Protein AF-A0A7J6S6G3-F1 (afdb_monomer_lite)

Structure (mmCIF, N/CA/C/O backbone):
data_AF-A0A7J6S6G3-F1
#
_entry.id   AF-A0A7J6S6G3-F1
#
loop_
_atom_site.group_PDB
_atom_site.id
_atom_site.type_symbol
_atom_site.label_atom_id
_atom_site.label_alt_id
_atom_site.label_comp_id
_atom_site.label_asym_id
_atom_site.label_entity_id
_atom_site.label_seq_id
_atom_site.pdbx_PDB_ins_code
_atom_site.Cartn_x
_atom_site.Cartn_y
_atom_site.Cartn_z
_atom_site.occupancy
_atom_site.B_iso_or_equiv
_atom_site.auth_seq_id
_atom_site.auth_comp_id
_atom_site.auth_asym_id
_atom_site.auth_atom_id
_atom_site.pdbx_PDB_model_num
ATOM 1 N N . MET A 1 1 ? -11.544 34.525 48.830 1.00 63.06 1 MET A N 1
ATOM 2 C CA . MET A 1 1 ? -10.985 34.202 47.492 1.00 63.06 1 MET A CA 1
ATOM 3 C C . MET A 1 1 ? -10.327 32.823 47.373 1.00 63.06 1 MET A C 1
ATOM 5 O O . MET A 1 1 ? -10.468 32.229 46.317 1.00 63.06 1 MET A O 1
ATOM 9 N N . ARG A 1 2 ? -9.645 32.262 48.388 1.00 69.81 2 ARG A N 1
ATOM 10 C CA . ARG A 1 2 ? -8.962 30.952 48.241 1.00 69.81 2 ARG A CA 1
ATOM 11 C C . ARG A 1 2 ? -9.901 29.739 48.129 1.00 69.81 2 ARG A C 1
ATOM 13 O O . ARG A 1 2 ? -9.592 28.813 47.392 1.00 69.81 2 ARG A O 1
ATOM 20 N N . LEU A 1 3 ? -11.057 29.767 48.797 1.00 72.56 3 LEU A N 1
ATOM 21 C CA . LEU A 1 3 ? -12.011 28.650 48.783 1.00 72.56 3 LEU A CA 1
ATOM 22 C C . LEU A 1 3 ? -12.670 28.450 47.404 1.00 72.56 3 LEU A C 1
ATOM 24 O O . LEU A 1 3 ? -12.815 27.323 46.944 1.00 72.56 3 LEU A O 1
ATOM 28 N N . SER A 1 4 ? -12.992 29.541 46.704 1.00 74.50 4 SER A N 1
ATOM 29 C CA . SER A 1 4 ? -13.624 29.493 45.379 1.00 74.50 4 SER A CA 1
ATOM 30 C C . SER A 1 4 ? -12.710 28.883 44.309 1.00 74.50 4 SER A C 1
ATOM 32 O O . SER A 1 4 ? -13.190 28.153 43.451 1.00 74.50 4 SER A O 1
ATOM 34 N N . LEU A 1 5 ? -11.393 29.115 44.379 1.00 80.69 5 LEU A N 1
ATOM 35 C CA . LEU A 1 5 ? -10.435 28.555 43.419 1.00 80.69 5 LEU A CA 1
ATOM 36 C C . LEU A 1 5 ? -10.279 27.032 43.577 1.00 80.69 5 LEU A C 1
ATOM 38 O O . LEU A 1 5 ? -10.217 26.314 42.583 1.00 80.69 5 LEU A O 1
ATOM 42 N N . VAL A 1 6 ? -10.266 26.532 44.817 1.00 78.75 6 VAL A N 1
ATOM 43 C CA . VAL A 1 6 ? -10.155 25.090 45.101 1.00 78.75 6 VAL A CA 1
ATOM 44 C C . VAL A 1 6 ? -11.389 24.334 44.603 1.00 78.75 6 VAL A C 1
ATOM 46 O O . VAL A 1 6 ? -11.248 23.265 44.015 1.00 78.75 6 VAL A O 1
ATOM 49 N N . ILE A 1 7 ? -12.585 24.912 44.762 1.00 81.12 7 ILE A N 1
ATOM 50 C CA . ILE A 1 7 ? -13.836 24.312 44.273 1.00 81.12 7 ILE A CA 1
ATOM 51 C C . ILE A 1 7 ? -13.848 24.240 42.739 1.00 81.12 7 ILE A C 1
ATOM 53 O O . ILE A 1 7 ? -14.220 23.211 42.182 1.00 81.12 7 ILE A O 1
ATOM 57 N N . VAL A 1 8 ? -13.386 25.289 42.050 1.00 80.44 8 VAL A N 1
ATOM 58 C CA . VAL A 1 8 ? -13.312 25.305 40.579 1.00 80.44 8 VAL A CA 1
ATOM 59 C C . VAL A 1 8 ? -12.307 24.273 40.057 1.00 80.44 8 VAL A C 1
ATOM 61 O O . VAL A 1 8 ? -12.631 23.526 39.138 1.00 80.44 8 VAL A O 1
ATOM 64 N N . ILE A 1 9 ? -11.120 24.162 40.664 1.00 79.62 9 ILE A N 1
ATOM 65 C CA . ILE A 1 9 ? -10.119 23.157 40.265 1.00 79.62 9 ILE A CA 1
ATOM 66 C C . ILE A 1 9 ? -10.638 21.735 40.519 1.00 79.62 9 ILE A C 1
ATOM 68 O O . ILE A 1 9 ? -10.502 20.874 39.652 1.00 79.62 9 ILE A O 1
ATOM 72 N N . ALA A 1 10 ? -11.278 21.486 41.666 1.00 76.50 10 ALA A N 1
ATOM 73 C CA . ALA A 1 10 ? -11.862 20.183 41.976 1.00 76.50 10 ALA A CA 1
ATOM 74 C C . ALA A 1 10 ? -12.994 19.809 41.003 1.00 76.50 10 ALA A C 1
ATOM 76 O O . ALA A 1 10 ? -13.060 18.661 40.564 1.00 76.50 10 ALA A O 1
ATOM 77 N N . ALA A 1 11 ? -13.841 20.769 40.613 1.00 76.56 11 ALA A N 1
ATOM 78 C CA . ALA A 1 11 ? -14.888 20.570 39.610 1.00 76.56 11 ALA A CA 1
ATOM 79 C C . ALA A 1 11 ? -14.306 20.267 38.217 1.00 76.56 11 ALA A C 1
ATOM 81 O O . ALA A 1 11 ? -14.768 19.352 37.542 1.00 76.56 11 ALA A O 1
ATOM 82 N N . ILE A 1 12 ? -13.245 20.969 37.803 1.00 75.12 12 ILE A N 1
ATOM 83 C CA . ILE A 1 12 ? -12.559 20.698 36.530 1.00 75.12 12 ILE A CA 1
ATOM 84 C C . ILE A 1 12 ? -11.910 19.306 36.550 1.00 75.12 12 ILE A C 1
ATOM 86 O O . ILE A 1 12 ? -12.084 18.541 35.607 1.00 75.12 12 ILE A O 1
ATOM 90 N N . LEU A 1 13 ? -11.213 18.931 37.628 1.00 71.94 13 LEU A N 1
ATOM 91 C CA . LEU A 1 13 ? -10.566 17.617 37.740 1.00 71.94 13 LEU A CA 1
ATOM 92 C C . LEU A 1 13 ? -11.575 16.460 37.778 1.00 71.94 13 LEU A C 1
ATOM 94 O O . LEU A 1 13 ? -11.344 15.426 37.155 1.00 71.94 13 LEU A O 1
ATOM 98 N N . SER A 1 14 ? -12.709 16.632 38.460 1.00 69.56 14 SER A N 1
ATOM 99 C CA . SER A 1 14 ? -13.779 15.623 38.481 1.00 69.56 14 SER A CA 1
ATOM 100 C C . SER A 1 14 ? -14.491 15.504 37.130 1.00 69.56 14 SER A C 1
ATOM 102 O O . SER A 1 14 ? -14.800 14.387 36.706 1.00 69.56 14 SER A O 1
ATOM 104 N N . LEU A 1 15 ? -14.649 16.608 36.392 1.00 69.69 15 LEU A N 1
ATOM 105 C CA . LEU A 1 15 ? -15.121 16.577 35.005 1.00 69.69 15 LEU A CA 1
ATOM 106 C C . LEU A 1 15 ? -14.134 15.852 34.081 1.00 69.69 15 LEU A C 1
ATOM 108 O O . LEU A 1 15 ? -14.569 15.050 33.263 1.00 69.69 15 LEU A O 1
ATOM 112 N N . VAL A 1 16 ? -12.822 16.058 34.238 1.00 69.56 16 VAL A N 1
ATOM 113 C CA . VAL A 1 16 ? -11.794 15.361 33.437 1.00 69.56 16 VAL A CA 1
ATOM 114 C C . VAL A 1 16 ? -11.722 13.863 33.775 1.00 69.56 16 VAL A C 1
ATOM 116 O O . VAL A 1 16 ? -11.540 13.050 32.874 1.00 69.56 16 VAL A O 1
ATOM 119 N N . SER A 1 17 ? -11.929 13.483 35.040 1.00 65.38 17 SER A N 1
ATOM 120 C CA . SER A 1 17 ? -11.922 12.081 35.503 1.00 65.38 17 SER A CA 1
ATOM 121 C C . SER A 1 17 ? -13.134 11.264 35.022 1.00 65.38 17 SER A C 1
ATOM 123 O O . SER A 1 17 ? -13.066 10.042 34.921 1.00 65.38 17 SER A O 1
ATOM 125 N N . SER A 1 18 ? -14.251 11.930 34.712 1.00 63.22 18 SER A N 1
ATOM 126 C CA . SER A 1 18 ? -15.516 11.267 34.353 1.00 63.22 18 SER A CA 1
ATOM 127 C C . SER A 1 18 ? -15.600 10.842 32.885 1.00 63.22 18 SER A C 1
ATOM 129 O O . SER A 1 18 ? -16.518 10.114 32.506 1.00 63.22 18 SER A O 1
ATOM 131 N N . TYR A 1 19 ? -14.663 11.279 32.041 1.00 61.84 19 TYR A N 1
ATOM 132 C CA . TYR A 1 19 ? -14.589 10.786 30.674 1.00 61.84 19 TYR A CA 1
ATOM 133 C C . TYR A 1 19 ? -13.863 9.441 30.684 1.00 61.84 19 TYR A C 1
ATOM 135 O O . TYR A 1 19 ? -12.691 9.409 31.071 1.00 61.84 19 TYR A O 1
ATOM 143 N N . PRO A 1 20 ? -14.499 8.333 30.246 1.00 62.31 20 PRO A N 1
ATOM 144 C CA . PRO A 1 20 ? -13.759 7.103 30.014 1.00 62.31 20 PRO A CA 1
ATOM 145 C C . PRO A 1 20 ? -12.593 7.460 29.103 1.00 62.31 20 PRO A C 1
ATOM 147 O O . PRO A 1 20 ? -12.794 8.066 28.044 1.00 62.31 20 PRO A O 1
ATOM 150 N N . SER A 1 21 ? -11.376 7.168 29.567 1.00 67.44 21 SER A N 1
ATOM 151 C CA . SER A 1 21 ? -10.178 7.551 28.831 1.00 67.44 21 SER A CA 1
ATOM 152 C C . SER A 1 21 ? -10.320 7.068 27.388 1.00 67.44 21 SER A C 1
ATOM 154 O O . SER A 1 21 ? -10.785 5.950 27.149 1.00 67.44 21 SER A O 1
ATOM 156 N N . LEU A 1 22 ? -9.934 7.897 26.415 1.00 66.94 22 LEU A N 1
ATOM 157 C CA . LEU A 1 22 ? -9.891 7.499 25.003 1.00 66.94 22 LEU A CA 1
ATOM 158 C C . LEU A 1 22 ? -9.190 6.133 24.842 1.00 66.94 22 LEU A C 1
ATOM 160 O O . LEU A 1 22 ? -9.595 5.303 24.034 1.00 66.94 22 LEU A O 1
ATOM 164 N N . THR A 1 23 ? -8.207 5.870 25.705 1.00 66.44 23 THR A N 1
ATOM 165 C CA . THR A 1 23 ? -7.484 4.608 25.859 1.00 66.44 23 THR A CA 1
ATOM 166 C C . THR A 1 23 ? -8.378 3.403 26.166 1.00 66.44 23 THR A C 1
ATOM 168 O O . THR A 1 23 ? -8.132 2.332 25.620 1.00 66.44 23 THR A O 1
ATOM 171 N N . GLN A 1 24 ? -9.400 3.538 27.016 1.00 70.38 24 GLN A N 1
ATOM 172 C CA . GLN A 1 24 ? -10.311 2.433 27.333 1.00 70.38 24 GLN A CA 1
ATOM 173 C C . GLN A 1 24 ? -11.180 2.075 26.126 1.00 70.38 24 GLN A C 1
ATOM 175 O O . GLN A 1 24 ? -11.246 0.905 25.765 1.00 70.38 24 GLN A O 1
ATOM 180 N N . LYS A 1 25 ? -11.751 3.075 25.439 1.00 75.25 25 LYS A N 1
ATOM 181 C CA . LYS A 1 25 ? -12.557 2.833 24.230 1.00 75.25 25 LYS A CA 1
ATOM 182 C C . LYS A 1 25 ? -11.759 2.134 23.131 1.00 75.25 25 LYS A C 1
ATOM 184 O O . LYS A 1 25 ? -12.287 1.251 22.476 1.00 75.25 25 LYS A O 1
ATOM 189 N N . VAL A 1 26 ? -10.483 2.486 22.954 1.00 79.56 26 VAL A N 1
ATOM 190 C CA . VAL A 1 26 ? -9.619 1.837 21.953 1.00 79.56 26 VAL A CA 1
ATOM 191 C C . VAL A 1 26 ? -9.335 0.368 22.291 1.00 79.56 26 VAL A C 1
ATOM 193 O O . VAL A 1 26 ? -9.215 -0.442 21.379 1.00 79.56 26 VAL A O 1
ATOM 196 N N . ARG A 1 27 ? -9.253 -0.004 23.577 1.00 80.88 27 ARG A N 1
ATOM 197 C CA . ARG A 1 27 ? -8.998 -1.396 24.002 1.00 80.88 27 ARG A CA 1
ATOM 198 C C . ARG A 1 27 ? -10.166 -2.341 23.737 1.00 80.88 27 ARG A C 1
ATOM 200 O O . ARG A 1 27 ? -9.951 -3.546 23.670 1.00 80.88 27 ARG A O 1
ATOM 207 N N . GLU A 1 28 ? -11.374 -1.802 23.629 1.00 87.75 28 GLU A N 1
ATOM 208 C CA . GLU A 1 28 ? -12.596 -2.581 23.423 1.00 87.75 28 GLU A CA 1
ATOM 209 C C . GLU A 1 28 ? -12.917 -2.790 21.936 1.00 87.75 28 GLU A C 1
ATOM 211 O O . GLU A 1 28 ? -13.765 -3.621 21.622 1.00 87.75 28 GLU A O 1
ATOM 216 N N . ILE A 1 29 ? -12.238 -2.084 21.019 1.00 86.38 29 ILE A N 1
ATOM 217 C CA . ILE A 1 29 ? -12.445 -2.256 19.577 1.00 86.38 29 ILE A CA 1
ATOM 218 C C . ILE A 1 29 ? -11.820 -3.590 19.144 1.00 86.38 29 ILE A C 1
ATOM 220 O O . ILE A 1 29 ? -10.605 -3.768 19.295 1.00 86.38 29 ILE A O 1
ATOM 224 N N . PRO A 1 30 ? -12.608 -4.524 18.584 1.00 89.94 30 PRO A N 1
ATOM 225 C CA . PRO A 1 30 ? -12.079 -5.763 18.036 1.00 89.94 30 PRO A CA 1
ATOM 226 C C . PRO A 1 30 ? -10.998 -5.499 16.984 1.00 89.94 30 PRO A C 1
ATOM 228 O O . PRO A 1 30 ? -11.093 -4.561 16.191 1.00 89.94 30 PRO A O 1
ATOM 231 N N . LEU A 1 31 ? -9.973 -6.354 16.928 1.00 88.50 31 LEU A N 1
ATOM 232 C CA . LEU A 1 31 ? -8.859 -6.163 15.994 1.00 88.50 31 LEU A CA 1
ATOM 233 C C . LEU A 1 31 ? -9.322 -6.101 14.531 1.00 88.50 31 LEU A C 1
ATOM 235 O O . LEU A 1 31 ? -8.708 -5.382 13.752 1.00 88.50 31 LEU A O 1
ATOM 239 N N . ASN A 1 32 ? -10.398 -6.810 14.171 1.00 88.88 32 ASN A N 1
ATOM 240 C CA . ASN A 1 32 ? -11.004 -6.815 12.835 1.00 88.88 32 ASN A CA 1
ATOM 241 C C . ASN A 1 32 ? -11.875 -5.578 12.522 1.00 88.88 32 ASN A C 1
ATOM 243 O O . ASN A 1 32 ? -12.316 -5.415 11.386 1.00 88.88 32 ASN A O 1
ATOM 247 N N . GLU A 1 33 ? -12.088 -4.688 13.492 1.00 90.56 33 GLU A N 1
ATOM 248 C CA . GLU A 1 33 ? -12.783 -3.402 13.331 1.00 90.56 33 GLU A CA 1
ATOM 249 C C . GLU A 1 33 ? -11.824 -2.204 13.390 1.00 90.56 33 GLU A C 1
ATOM 251 O O . GLU A 1 33 ? -12.234 -1.064 13.186 1.00 90.56 33 GLU A O 1
ATOM 256 N N . TRP A 1 34 ? -10.536 -2.447 13.650 1.00 91.88 34 TRP A N 1
ATOM 257 C CA . TRP A 1 34 ? -9.520 -1.409 13.790 1.00 91.88 34 TRP A CA 1
ATOM 258 C C . TRP A 1 34 ? -8.736 -1.221 12.480 1.00 91.88 34 TRP A C 1
ATOM 260 O O . TRP A 1 34 ? -7.947 -2.100 12.126 1.00 91.88 34 TRP A O 1
ATOM 270 N N . PRO A 1 35 ? -8.894 -0.093 11.754 1.00 95.25 35 PRO A N 1
ATOM 271 C CA . PRO A 1 35 ? -8.167 0.143 10.510 1.00 95.25 35 PRO A CA 1
ATOM 272 C C . PRO A 1 35 ? -6.659 0.268 10.755 1.00 95.25 35 PRO A C 1
ATOM 274 O O . PRO A 1 35 ? -6.211 1.041 11.612 1.00 95.25 35 PRO A O 1
ATOM 277 N N . MET A 1 36 ? -5.860 -0.476 9.994 1.00 95.44 36 MET A N 1
ATOM 278 C CA . MET A 1 36 ? -4.408 -0.563 10.138 1.00 95.44 36 MET A CA 1
ATOM 279 C C . MET A 1 36 ? -3.711 -0.608 8.782 1.00 95.44 36 MET A C 1
ATOM 281 O O . MET A 1 36 ? -4.156 -1.291 7.862 1.00 95.44 36 MET A O 1
ATOM 285 N N . LEU A 1 37 ? -2.576 0.087 8.686 1.00 96.94 37 LEU A N 1
ATOM 286 C CA . LEU A 1 37 ? -1.683 -0.012 7.537 1.00 96.94 37 LEU A CA 1
ATOM 287 C C . LEU A 1 37 ? -0.946 -1.356 7.576 1.00 96.94 37 LEU A C 1
ATOM 289 O O . LEU A 1 37 ? -0.421 -1.746 8.628 1.00 96.94 37 LEU A O 1
ATOM 293 N N . ARG A 1 38 ? -0.896 -2.044 6.436 1.00 95.69 38 ARG A N 1
ATOM 294 C CA . ARG A 1 38 ? -0.233 -3.337 6.263 1.00 95.69 38 ARG A CA 1
ATOM 295 C C . ARG A 1 38 ? 0.785 -3.284 5.124 1.00 95.69 38 ARG A C 1
ATOM 297 O O . ARG A 1 38 ? 0.475 -2.764 4.062 1.00 95.69 38 ARG A O 1
ATOM 304 N N . SER A 1 39 ? 1.972 -3.856 5.311 1.00 96.88 39 SER A N 1
ATOM 305 C CA . SER A 1 39 ? 2.932 -4.030 4.213 1.00 96.88 39 SER A CA 1
ATOM 306 C C . SER A 1 39 ? 2.660 -5.323 3.438 1.00 96.88 39 SER A C 1
ATOM 308 O O . SER A 1 39 ? 2.512 -6.398 4.030 1.00 96.88 39 SER A O 1
ATOM 310 N N . HIS A 1 40 ? 2.571 -5.224 2.112 1.00 95.44 40 HIS A N 1
ATOM 311 C CA . HIS A 1 40 ? 2.530 -6.370 1.201 1.00 95.44 40 HIS A CA 1
ATOM 312 C C . HIS A 1 40 ? 3.928 -6.980 1.068 1.00 95.44 40 HIS A C 1
ATOM 314 O O . HIS A 1 40 ? 4.885 -6.243 0.859 1.00 95.44 40 HIS A O 1
ATOM 320 N N . ASN A 1 41 ? 4.053 -8.299 1.226 1.00 93.75 41 ASN A N 1
ATOM 321 C CA . ASN A 1 41 ? 5.319 -9.046 1.235 1.00 93.75 41 ASN A CA 1
ATOM 322 C C . ASN A 1 41 ? 6.442 -8.321 1.993 1.00 93.75 41 ASN A C 1
ATOM 324 O O . ASN A 1 41 ? 7.523 -8.059 1.472 1.00 93.75 41 ASN A O 1
ATOM 328 N N . ALA A 1 42 ? 6.178 -8.015 3.264 1.00 95.50 42 ALA A N 1
ATOM 329 C CA . ALA A 1 42 ? 7.026 -7.250 4.176 1.00 95.50 42 ALA A CA 1
ATOM 330 C C . ALA A 1 42 ? 8.503 -7.689 4.177 1.00 95.50 42 ALA A C 1
ATOM 332 O O . ALA A 1 42 ? 9.401 -6.866 4.364 1.00 95.50 42 ALA A O 1
ATOM 333 N N . GLY A 1 43 ? 8.757 -8.983 3.958 1.00 94.38 43 GLY A N 1
ATOM 334 C CA . GLY A 1 43 ? 10.095 -9.573 3.910 1.00 94.38 43 GLY A CA 1
ATOM 335 C C . GLY A 1 43 ? 10.928 -9.190 2.681 1.00 94.38 43 GLY A C 1
ATOM 336 O O . GLY A 1 43 ? 12.153 -9.292 2.730 1.00 94.38 43 GLY A O 1
ATOM 337 N N . THR A 1 44 ? 10.323 -8.697 1.597 1.00 95.81 44 THR A N 1
ATOM 338 C CA . THR A 1 44 ? 11.074 -8.319 0.385 1.00 95.81 44 THR A CA 1
ATOM 339 C C . THR A 1 44 ? 11.994 -7.119 0.615 1.00 95.81 44 THR A C 1
ATOM 341 O O . THR A 1 44 ? 12.990 -6.955 -0.088 1.00 95.81 44 THR A O 1
ATOM 344 N N . GLY A 1 45 ? 11.747 -6.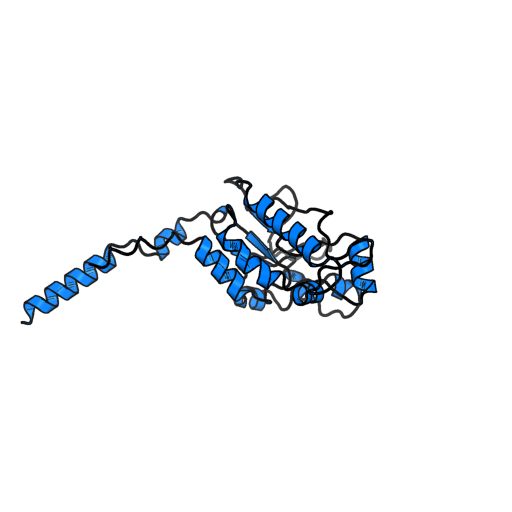325 1.661 1.00 96.56 45 GLY A N 1
ATOM 345 C CA . GLY A 1 45 ? 12.623 -5.225 2.064 1.00 96.56 45 GLY A CA 1
ATOM 346 C C . GLY A 1 45 ? 14.053 -5.652 2.418 1.00 96.56 45 GLY A C 1
ATOM 347 O O . GLY A 1 45 ? 14.975 -4.840 2.318 1.00 96.56 45 GLY A O 1
ATOM 348 N N . TYR A 1 46 ? 14.262 -6.935 2.738 1.00 95.88 46 TYR A N 1
ATOM 349 C CA . TYR A 1 46 ? 15.578 -7.534 2.986 1.00 95.88 46 TYR A CA 1
ATOM 350 C C . TYR A 1 46 ? 16.309 -7.983 1.709 1.00 95.88 46 TYR A C 1
ATOM 352 O O . TYR A 1 46 ? 17.467 -8.392 1.786 1.00 95.88 46 TYR A O 1
ATOM 360 N N . ILE A 1 47 ? 15.679 -7.913 0.531 1.00 93.88 47 ILE A N 1
ATOM 361 C CA . ILE A 1 47 ? 16.329 -8.251 -0.740 1.00 93.88 47 ILE A CA 1
ATOM 362 C C . ILE A 1 47 ? 17.404 -7.198 -1.047 1.00 93.88 47 ILE A C 1
ATOM 364 O O . ILE A 1 47 ? 17.103 -6.031 -1.323 1.00 93.88 47 ILE A O 1
ATOM 368 N N . THR A 1 48 ? 18.666 -7.630 -1.013 1.00 95.81 48 THR A N 1
ATOM 369 C CA . THR A 1 48 ? 19.863 -6.842 -1.377 1.00 95.81 48 THR A CA 1
ATOM 370 C C . THR A 1 48 ? 20.459 -7.240 -2.730 1.00 95.81 48 THR A C 1
ATOM 372 O O . THR A 1 48 ? 21.341 -6.561 -3.248 1.00 95.81 48 THR A O 1
ATOM 375 N N . ARG A 1 49 ? 19.978 -8.348 -3.297 1.00 93.31 49 ARG A N 1
ATOM 376 C CA . ARG A 1 49 ? 20.410 -8.948 -4.562 1.00 93.31 49 ARG A CA 1
ATOM 377 C C . ARG A 1 49 ? 20.065 -8.071 -5.756 1.00 93.31 49 ARG A C 1
ATOM 379 O O . ARG A 1 49 ? 18.919 -7.662 -5.873 1.00 93.31 49 ARG A O 1
ATOM 386 N N . THR A 1 50 ? 21.019 -7.799 -6.640 1.00 93.69 50 THR A N 1
ATOM 387 C CA . THR A 1 50 ? 20.843 -6.877 -7.777 1.00 93.69 50 THR A CA 1
ATOM 388 C C . THR A 1 50 ? 20.324 -7.549 -9.042 1.00 93.69 50 THR A C 1
ATOM 390 O O . THR A 1 50 ? 20.044 -6.860 -10.021 1.00 93.69 50 THR A O 1
ATOM 393 N N . GLU A 1 51 ? 20.191 -8.876 -9.060 1.00 95.06 51 GLU A N 1
ATOM 394 C CA . GLU A 1 51 ? 19.684 -9.564 -10.238 1.00 95.06 51 GLU A CA 1
ATOM 395 C C . GLU A 1 51 ? 18.226 -9.178 -10.510 1.00 95.06 51 GLU A C 1
ATOM 397 O O . GLU A 1 51 ? 17.409 -9.039 -9.597 1.00 95.06 51 GLU A O 1
ATOM 402 N N . LEU A 1 52 ? 17.903 -9.045 -11.797 1.00 92.50 52 LEU A N 1
ATOM 403 C CA . LEU A 1 52 ? 16.664 -8.440 -12.281 1.00 92.50 52 LEU A CA 1
ATOM 404 C C . LEU A 1 52 ? 15.401 -9.040 -11.647 1.00 92.50 52 LEU A C 1
ATOM 406 O O . LEU A 1 52 ? 14.521 -8.305 -11.218 1.00 92.50 52 LEU A O 1
ATOM 410 N N . LEU A 1 53 ? 15.330 -10.370 -11.536 1.00 90.00 53 LEU A N 1
ATOM 411 C CA . LEU A 1 53 ? 14.164 -11.054 -10.966 1.00 90.00 53 LEU A CA 1
ATOM 412 C C . LEU A 1 53 ? 13.978 -10.762 -9.471 1.00 90.00 53 LEU A C 1
ATOM 414 O O . LEU A 1 53 ? 12.847 -10.631 -9.011 1.00 90.00 53 LEU A O 1
ATOM 418 N N . TRP A 1 54 ? 15.071 -10.617 -8.715 1.00 91.69 54 TRP A N 1
ATOM 419 C CA . TRP A 1 54 ? 14.993 -10.268 -7.295 1.00 91.69 54 TRP A CA 1
ATOM 420 C C . TRP A 1 54 ? 14.495 -8.839 -7.111 1.00 91.69 54 TRP A C 1
ATOM 422 O O . TRP A 1 54 ? 13.622 -8.608 -6.277 1.00 91.69 54 TRP A O 1
ATOM 432 N N . GLN A 1 55 ? 14.989 -7.905 -7.924 1.00 93.00 55 GLN A N 1
ATOM 433 C CA . GLN A 1 55 ? 14.526 -6.516 -7.899 1.00 93.00 55 GLN A CA 1
ATOM 434 C C . GLN A 1 55 ? 13.066 -6.389 -8.346 1.00 93.00 55 GLN A C 1
ATOM 436 O O . GLN A 1 55 ? 12.286 -5.724 -7.676 1.00 93.00 55 GLN A O 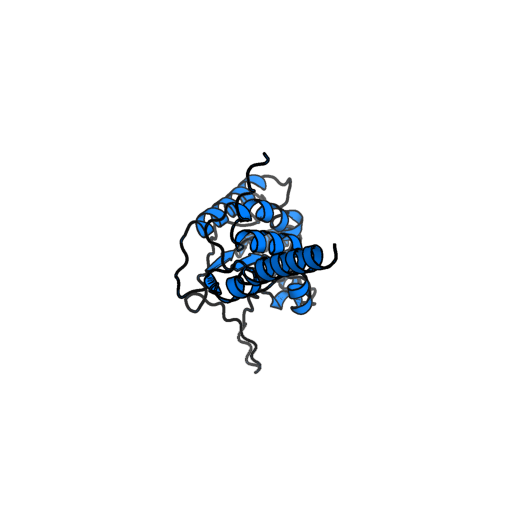1
ATOM 441 N N . ALA A 1 56 ? 12.653 -7.114 -9.385 1.00 92.19 56 ALA A N 1
ATOM 442 C CA . ALA A 1 56 ? 11.265 -7.124 -9.846 1.00 92.19 56 ALA A CA 1
ATOM 443 C C . ALA A 1 56 ? 10.283 -7.713 -8.821 1.00 92.19 56 ALA A C 1
ATOM 445 O O . ALA A 1 56 ? 9.127 -7.311 -8.779 1.00 92.19 56 ALA A O 1
ATOM 446 N N . SER A 1 57 ? 10.741 -8.649 -7.981 1.00 93.56 57 SER A N 1
ATOM 447 C CA . SER A 1 57 ? 9.942 -9.210 -6.881 1.00 93.56 57 SER A CA 1
ATOM 448 C C . SER A 1 57 ? 9.920 -8.339 -5.620 1.00 93.56 57 SER A C 1
ATOM 450 O O . SER A 1 57 ? 9.161 -8.612 -4.688 1.00 93.56 57 SER A O 1
ATOM 452 N N . LYS A 1 58 ? 10.774 -7.311 -5.550 1.00 95.50 58 LYS A N 1
ATOM 453 C CA . LYS A 1 58 ? 10.901 -6.459 -4.373 1.00 95.50 58 LYS A CA 1
ATOM 454 C C . LYS A 1 58 ? 9.785 -5.424 -4.357 1.00 95.50 58 LYS A C 1
ATOM 456 O O . LYS A 1 58 ? 9.638 -4.655 -5.297 1.00 95.50 58 LYS A O 1
ATOM 461 N N . ASN A 1 59 ? 9.027 -5.374 -3.265 1.00 96.38 59 ASN A N 1
ATOM 462 C CA . ASN A 1 59 ? 7.896 -4.455 -3.122 1.00 96.38 59 ASN A CA 1
ATOM 463 C C . ASN A 1 59 ? 7.890 -3.668 -1.805 1.00 96.38 59 ASN A C 1
ATOM 465 O O . ASN A 1 59 ? 6.951 -2.917 -1.552 1.00 96.38 59 ASN A O 1
ATOM 469 N N . GLN A 1 60 ? 8.930 -3.802 -0.977 1.00 97.81 60 GLN A N 1
ATOM 470 C CA . GLN A 1 60 ? 9.146 -2.976 0.211 1.00 97.81 60 GLN A CA 1
ATOM 471 C C . GLN A 1 60 ? 10.575 -2.430 0.258 1.00 97.81 60 GLN A C 1
ATOM 473 O O . GLN A 1 60 ? 11.520 -3.066 -0.216 1.00 97.81 60 GLN A O 1
ATOM 478 N N . GLU A 1 61 ? 10.740 -1.271 0.895 1.00 96.94 61 GLU A N 1
ATOM 479 C CA . GLU A 1 61 ? 12.042 -0.728 1.273 1.00 96.94 61 GLU A CA 1
ATOM 480 C C . GLU A 1 61 ? 12.287 -0.856 2.780 1.00 96.94 61 GLU A C 1
ATOM 482 O O . GLU A 1 61 ? 11.436 -0.542 3.612 1.00 96.94 61 GLU A O 1
ATOM 487 N N . GLY A 1 62 ? 13.501 -1.273 3.142 1.00 96.38 62 GLY A N 1
ATOM 488 C CA . GLY A 1 62 ? 13.928 -1.366 4.533 1.00 96.38 62 GLY A CA 1
ATOM 489 C C . GLY A 1 62 ? 13.416 -2.600 5.279 1.00 96.38 62 GLY A C 1
ATOM 490 O O . GLY A 1 62 ? 12.623 -3.400 4.792 1.00 96.38 62 GLY A O 1
ATOM 491 N N . ASN A 1 63 ? 13.928 -2.768 6.495 1.00 96.50 63 ASN A N 1
ATOM 492 C CA . ASN A 1 63 ? 13.572 -3.877 7.375 1.00 96.50 63 ASN A CA 1
ATOM 493 C C . ASN A 1 63 ? 12.210 -3.650 8.064 1.00 96.50 63 ASN A C 1
ATOM 495 O O . ASN A 1 63 ? 11.604 -2.583 7.952 1.00 96.50 63 ASN A O 1
ATOM 499 N N . LEU A 1 64 ? 11.740 -4.645 8.824 1.00 96.12 64 LEU A N 1
ATOM 500 C CA . LEU A 1 64 ? 10.472 -4.540 9.556 1.00 96.12 64 LEU A CA 1
ATOM 501 C C . LEU A 1 64 ? 10.453 -3.374 10.554 1.00 96.12 64 LEU A C 1
ATOM 503 O O . LEU A 1 64 ? 9.421 -2.727 10.697 1.00 96.12 64 LEU A O 1
ATOM 507 N N . THR A 1 65 ? 11.578 -3.063 11.208 1.00 96.94 65 THR A N 1
ATOM 508 C CA . THR A 1 65 ? 11.674 -1.913 12.123 1.00 96.94 65 THR A CA 1
ATOM 509 C C . THR A 1 65 ? 11.329 -0.615 11.405 1.00 96.94 65 THR A C 1
ATOM 511 O O . THR A 1 65 ? 10.461 0.124 11.862 1.00 96.94 65 THR A O 1
ATOM 514 N N . ARG A 1 66 ? 11.925 -0.382 10.232 1.00 97.19 66 ARG A N 1
ATOM 515 C CA . ARG A 1 66 ? 11.635 0.799 9.416 1.00 97.19 66 ARG A CA 1
ATOM 516 C C . ARG A 1 66 ? 10.175 0.833 8.964 1.00 97.19 66 ARG A C 1
ATOM 518 O O . ARG A 1 66 ? 9.544 1.881 9.019 1.00 97.19 66 ARG A O 1
ATOM 525 N N . GLN A 1 67 ? 9.600 -0.306 8.583 1.00 97.00 67 GLN A N 1
ATOM 526 C CA . GLN A 1 67 ? 8.176 -0.371 8.230 1.00 97.00 67 GLN A CA 1
ATOM 527 C C . GLN A 1 67 ? 7.276 0.019 9.422 1.00 97.00 67 GLN A C 1
ATOM 529 O O . GLN A 1 67 ? 6.317 0.774 9.252 1.00 97.00 67 GLN A O 1
ATOM 534 N N . LEU A 1 68 ? 7.598 -0.428 10.643 1.00 95.50 68 LEU A N 1
ATOM 535 C CA . LEU A 1 68 ? 6.875 -0.035 11.861 1.00 95.50 68 LEU A CA 1
ATOM 536 C C . LEU A 1 68 ? 6.994 1.473 12.146 1.00 95.50 68 LEU A C 1
ATOM 538 O O . LEU A 1 68 ? 5.999 2.096 12.536 1.00 95.50 68 LEU A O 1
ATOM 542 N N . GLU A 1 69 ? 8.172 2.062 11.931 1.00 95.88 69 GLU A N 1
ATOM 543 C CA . GLU A 1 69 ? 8.404 3.513 12.037 1.00 95.88 69 GLU A CA 1
ATOM 544 C C . GLU A 1 69 ? 7.550 4.295 11.029 1.00 95.88 69 GLU A C 1
ATOM 546 O O . GLU A 1 69 ? 6.976 5.323 11.379 1.00 95.88 69 GLU A O 1
ATOM 551 N N . CYS A 1 70 ? 7.350 3.747 9.828 1.00 96.88 70 CYS A N 1
ATOM 552 C CA . CYS A 1 70 ? 6.471 4.298 8.792 1.00 96.88 70 CYS A CA 1
ATOM 553 C C . CYS A 1 70 ? 4.965 4.102 9.068 1.00 96.88 70 CYS A C 1
ATOM 555 O O . CYS A 1 70 ? 4.135 4.433 8.227 1.00 96.88 70 CYS A O 1
ATOM 557 N N . GLY A 1 71 ? 4.578 3.567 10.231 1.00 95.25 71 GLY A N 1
ATOM 558 C CA . GLY A 1 71 ? 3.173 3.425 10.628 1.00 95.25 71 GLY A CA 1
ATOM 559 C C . GLY A 1 71 ? 2.537 2.072 10.301 1.00 95.25 71 GLY A C 1
ATOM 560 O O . GLY A 1 71 ? 1.374 1.853 10.647 1.00 95.25 71 GLY A O 1
ATOM 561 N N . VAL A 1 72 ? 3.277 1.124 9.717 1.00 96.31 72 VAL A N 1
ATOM 562 C CA . VAL A 1 72 ? 2.780 -0.241 9.485 1.00 96.31 72 VAL A CA 1
ATOM 563 C C . VAL A 1 72 ? 2.446 -0.915 10.816 1.00 96.31 72 VAL A C 1
ATOM 565 O O . VAL A 1 72 ? 3.203 -0.823 11.781 1.00 96.31 72 VAL A O 1
ATOM 568 N N . ARG A 1 73 ? 1.293 -1.583 10.903 1.00 95.50 73 ARG A N 1
ATOM 569 C CA . ARG A 1 73 ? 0.858 -2.349 12.091 1.00 95.50 73 ARG A CA 1
ATOM 570 C C . ARG A 1 73 ? 0.407 -3.775 11.760 1.00 95.50 73 ARG A C 1
ATOM 572 O O . ARG A 1 73 ? 0.065 -4.519 12.671 1.00 95.50 73 ARG A O 1
ATOM 579 N N . GLY A 1 74 ? 0.453 -4.161 10.487 1.00 92.44 74 GLY A N 1
ATOM 580 C CA . GLY A 1 74 ? 0.357 -5.546 10.032 1.00 92.44 74 GLY A CA 1
ATOM 581 C C . GLY A 1 74 ? 1.392 -5.824 8.945 1.00 92.44 74 GLY A C 1
ATOM 582 O O . GLY A 1 74 ? 1.726 -4.941 8.165 1.00 92.44 74 GLY A O 1
ATOM 583 N N . SER A 1 75 ? 1.888 -7.050 8.848 1.00 91.88 75 SER A N 1
ATOM 584 C CA . SER A 1 75 ? 2.861 -7.427 7.818 1.00 91.88 75 SER A CA 1
ATOM 585 C C . SER A 1 75 ? 2.395 -8.693 7.127 1.00 91.88 75 SER A C 1
ATOM 587 O O . SER A 1 75 ? 2.003 -9.644 7.794 1.00 91.88 75 SER A O 1
ATOM 589 N N . ASN A 1 76 ? 2.394 -8.711 5.798 1.00 86.62 76 ASN A N 1
ATOM 590 C CA . ASN A 1 76 ? 2.272 -9.956 5.052 1.00 86.62 76 ASN A CA 1
ATOM 591 C C . ASN A 1 76 ? 3.662 -10.586 4.916 1.00 86.62 76 ASN A C 1
ATOM 593 O O . ASN A 1 76 ? 4.550 -9.993 4.307 1.00 86.62 76 ASN A O 1
ATOM 597 N N . LEU A 1 77 ? 3.861 -11.748 5.532 1.00 84.38 77 LEU A N 1
ATOM 598 C CA . LEU A 1 77 ? 5.090 -12.523 5.425 1.00 84.38 77 LEU A CA 1
ATOM 599 C C . LEU A 1 77 ? 4.771 -13.812 4.680 1.00 84.38 77 LEU A C 1
ATOM 601 O O . LEU A 1 77 ? 4.243 -14.759 5.255 1.00 84.38 77 LEU A O 1
ATOM 605 N N . GLU A 1 78 ? 5.118 -13.851 3.402 1.00 78.88 78 GLU A N 1
ATOM 606 C CA . GLU A 1 78 ? 5.003 -15.073 2.622 1.00 78.88 78 GLU A CA 1
ATOM 607 C C . GLU A 1 78 ? 6.167 -16.008 2.942 1.00 78.88 78 GLU A C 1
ATOM 609 O O . GLU A 1 78 ? 7.339 -15.615 2.963 1.00 78.88 78 GLU A O 1
ATOM 614 N N . ARG A 1 79 ? 5.843 -17.276 3.193 1.00 70.00 79 ARG A N 1
ATOM 615 C CA . ARG A 1 79 ? 6.839 -18.331 3.335 1.00 70.00 79 ARG A CA 1
ATOM 616 C C . ARG A 1 79 ? 6.982 -19.040 1.997 1.00 70.00 79 ARG A C 1
ATOM 618 O O . ARG A 1 79 ? 6.073 -19.748 1.580 1.00 70.00 79 ARG A O 1
ATOM 625 N N . SER A 1 80 ? 8.162 -18.958 1.393 1.00 60.97 80 SER A N 1
ATOM 626 C CA . SER A 1 80 ? 8.607 -20.039 0.518 1.00 60.97 80 SER A CA 1
ATOM 627 C C . SER A 1 80 ? 9.069 -21.185 1.418 1.00 60.97 80 SER A C 1
ATOM 629 O O . SER A 1 80 ? 9.863 -20.999 2.344 1.00 60.97 80 SER A O 1
ATOM 631 N N . THR A 1 81 ? 8.513 -22.380 1.238 1.00 54.16 81 THR A N 1
ATOM 632 C CA . THR A 1 81 ? 9.018 -23.576 1.917 1.00 54.16 81 THR A CA 1
ATOM 633 C C . THR A 1 81 ? 10.388 -23.917 1.337 1.00 54.16 81 THR A C 1
ATOM 635 O O . THR A 1 81 ? 10.495 -24.681 0.387 1.00 54.16 81 THR A O 1
ATOM 638 N N . PHE A 1 82 ? 11.434 -23.313 1.896 1.00 46.12 82 PHE A N 1
ATOM 639 C CA . PHE A 1 82 ? 12.779 -23.874 1.877 1.00 46.12 82 PHE A CA 1
ATOM 640 C C . PHE A 1 82 ? 12.938 -24.750 3.126 1.00 46.12 82 PHE A C 1
ATOM 642 O O . PHE A 1 82 ? 12.537 -24.343 4.219 1.00 46.12 82 PHE A O 1
ATOM 649 N N . ASP A 1 83 ? 13.500 -25.948 2.962 1.00 48.41 83 ASP A N 1
ATOM 650 C CA . ASP A 1 83 ? 13.657 -27.001 3.984 1.00 48.41 83 ASP A CA 1
ATOM 651 C C . ASP A 1 83 ? 14.644 -26.659 5.127 1.00 48.41 83 ASP A C 1
ATOM 653 O O . ASP A 1 83 ? 15.328 -27.527 5.664 1.00 48.41 83 ASP A O 1
ATOM 657 N N . LEU A 1 84 ? 14.748 -25.393 5.539 1.00 40.38 84 LEU A N 1
ATOM 658 C CA . LEU A 1 84 ? 15.658 -24.957 6.598 1.00 40.38 84 LEU A CA 1
ATOM 659 C C . LEU A 1 84 ? 14.878 -24.290 7.738 1.00 40.38 84 LEU A C 1
ATOM 661 O O . LEU A 1 84 ? 14.153 -23.313 7.568 1.00 40.38 84 LEU A O 1
ATOM 665 N N . SER A 1 85 ? 14.996 -24.897 8.915 1.00 45.81 85 SER A N 1
ATOM 666 C CA . SER A 1 85 ? 14.220 -24.661 10.130 1.00 45.81 85 SER A CA 1
ATOM 667 C C . SER A 1 85 ? 14.385 -23.258 10.735 1.00 45.81 85 SER A C 1
ATOM 669 O O . SER A 1 85 ? 15.468 -22.901 11.194 1.00 45.81 85 SER A O 1
ATOM 671 N N . GLY A 1 86 ? 13.276 -22.520 10.841 1.00 39.59 86 GLY A N 1
ATOM 672 C CA . GLY A 1 86 ? 13.107 -21.302 11.646 1.00 39.59 86 GLY A CA 1
ATOM 673 C C . GLY A 1 86 ? 11.728 -20.683 11.377 1.00 39.59 86 GLY A C 1
ATOM 674 O O . GLY A 1 86 ? 11.348 -20.546 10.220 1.00 39.59 86 GLY A O 1
ATOM 675 N N . SER A 1 87 ? 10.939 -20.369 12.413 1.00 37.38 87 SER A N 1
ATOM 676 C CA . SER A 1 87 ? 9.550 -19.886 12.254 1.00 37.38 87 SER A CA 1
ATOM 677 C C . SER A 1 87 ? 9.360 -18.498 12.867 1.00 37.38 87 SER A C 1
ATOM 679 O O . SER A 1 87 ? 9.570 -18.327 14.064 1.00 37.38 87 SER A O 1
ATOM 681 N N . VAL A 1 88 ? 8.891 -17.535 12.069 1.00 42.00 88 VAL A N 1
ATOM 682 C CA . VAL A 1 88 ? 8.218 -16.306 12.528 1.00 42.00 88 VAL A CA 1
ATOM 683 C C . VAL A 1 88 ? 6.938 -16.170 11.701 1.00 42.00 88 VAL A C 1
ATOM 685 O O . VAL A 1 88 ? 6.980 -16.261 10.477 1.00 42.00 88 VAL A O 1
ATOM 688 N N . PHE A 1 89 ? 5.795 -16.041 12.378 1.00 42.22 89 PHE A N 1
ATOM 689 C CA . PHE A 1 89 ? 4.455 -16.186 11.804 1.00 42.22 89 PHE A CA 1
ATOM 690 C C . PHE A 1 89 ? 3.811 -14.835 11.477 1.00 42.22 89 PHE A C 1
ATOM 692 O O . PHE A 1 89 ? 3.559 -14.047 12.384 1.00 42.22 89 PHE A O 1
ATOM 699 N N . VAL A 1 90 ? 3.408 -14.650 10.218 1.00 44.69 90 VAL A N 1
ATOM 700 C CA . VAL A 1 90 ? 2.077 -14.125 9.873 1.00 44.69 90 VAL A CA 1
ATOM 701 C C . VAL A 1 90 ? 1.588 -14.959 8.696 1.00 44.69 90 VAL A C 1
ATOM 703 O O . VAL A 1 90 ? 2.137 -14.870 7.607 1.00 44.69 90 VAL A O 1
ATOM 706 N N . VAL A 1 91 ? 0.608 -15.829 8.935 1.00 47.09 91 VAL A N 1
ATOM 707 C CA . VAL A 1 91 ? 0.076 -16.730 7.907 1.00 47.09 91 VAL A CA 1
ATOM 708 C C . VAL A 1 91 ? -0.938 -15.960 7.069 1.00 47.09 91 VAL A C 1
ATOM 710 O O . VAL A 1 91 ? -2.065 -15.739 7.511 1.00 47.09 91 VAL A O 1
ATOM 713 N N . GLU A 1 92 ? -0.542 -15.565 5.862 1.00 46.81 92 GLU A N 1
ATOM 714 C CA . GLU A 1 92 ? -1.487 -15.311 4.781 1.00 46.81 92 GLU A CA 1
ATOM 715 C C . GLU A 1 92 ? -1.447 -16.499 3.817 1.00 46.81 92 GLU A C 1
ATOM 717 O O . GLU A 1 92 ? -0.393 -16.962 3.393 1.00 46.81 92 GLU A O 1
ATOM 722 N N . GLY A 1 93 ? -2.626 -17.043 3.560 1.00 51.22 93 GLY A N 1
ATOM 723 C CA . GLY A 1 93 ? -2.902 -18.113 2.618 1.00 51.22 93 GLY A CA 1
ATOM 724 C C . GLY A 1 93 ? -4.412 -18.131 2.446 1.00 51.22 93 GLY A C 1
ATOM 725 O O . GLY A 1 93 ? -5.138 -17.994 3.442 1.00 51.22 93 GLY A O 1
ATOM 726 N N . GLU A 1 94 ? -4.884 -18.220 1.203 1.00 54.12 94 GLU A N 1
ATOM 727 C CA . GLU A 1 94 ? -6.316 -18.257 0.910 1.00 54.12 94 GLU A CA 1
ATOM 728 C C . GLU A 1 94 ? -7.021 -19.290 1.801 1.00 54.12 94 GLU A C 1
ATOM 730 O O . GLU A 1 94 ? -6.593 -20.437 1.933 1.00 54.12 94 GLU A O 1
ATOM 735 N N . GLY A 1 95 ? -8.103 -18.863 2.455 1.00 58.62 95 GLY A N 1
ATOM 736 C CA . GLY A 1 95 ? -8.971 -19.746 3.233 1.00 58.62 95 GLY A CA 1
ATOM 737 C C . GLY A 1 95 ? -8.630 -19.916 4.717 1.00 58.62 95 GLY A C 1
ATOM 738 O O . GLY A 1 95 ? -9.480 -20.447 5.433 1.00 58.62 95 GLY A O 1
ATOM 739 N N . MET A 1 96 ? -7.478 -19.438 5.212 1.00 64.50 96 MET A N 1
ATOM 740 C CA . MET A 1 96 ? -7.126 -19.589 6.635 1.00 64.50 96 MET A CA 1
ATOM 741 C C . MET A 1 96 ? -7.588 -18.414 7.513 1.00 64.50 96 MET A C 1
ATOM 743 O O . MET A 1 96 ? -8.498 -18.592 8.320 1.00 64.50 96 MET A O 1
ATOM 747 N N . CYS A 1 97 ? -7.007 -17.217 7.358 1.00 68.44 97 CYS A N 1
ATOM 748 C CA . CYS A 1 97 ? -7.235 -16.101 8.301 1.00 68.44 97 CYS A CA 1
ATOM 749 C C . CYS A 1 97 ? -7.498 -14.733 7.649 1.00 68.44 97 CYS A C 1
ATOM 751 O O . CYS A 1 97 ? -7.939 -13.812 8.339 1.00 68.44 97 CYS A O 1
ATOM 753 N N . SER A 1 98 ? -7.239 -14.593 6.346 1.00 70.69 98 SER A N 1
ATOM 754 C CA . SER A 1 98 ? -7.535 -13.385 5.578 1.00 70.69 98 SER A CA 1
ATOM 755 C C . SER A 1 98 ? -8.137 -13.772 4.235 1.00 70.69 98 SER A C 1
ATOM 757 O O . SER A 1 98 ? -7.690 -14.732 3.606 1.00 70.69 98 SER A O 1
ATOM 759 N N . ASP A 1 99 ? -9.177 -13.054 3.825 1.00 73.19 99 ASP A N 1
ATOM 760 C CA . ASP A 1 99 ? -9.744 -13.209 2.492 1.00 73.19 99 ASP A CA 1
ATOM 761 C C . ASP A 1 99 ? -8.870 -12.396 1.523 1.00 73.19 99 ASP A C 1
ATOM 763 O O . ASP A 1 99 ? -8.828 -11.165 1.606 1.00 73.19 99 ASP A O 1
ATOM 767 N N . ALA A 1 100 ? -8.139 -13.087 0.644 1.00 71.44 100 ALA A N 1
ATOM 768 C CA . ALA A 1 100 ? -7.396 -12.439 -0.426 1.00 71.44 100 ALA A CA 1
ATOM 769 C C . ALA A 1 100 ? -8.385 -11.902 -1.464 1.00 71.44 100 ALA A C 1
ATOM 771 O O . ALA A 1 100 ? -9.305 -12.590 -1.906 1.00 71.44 100 ALA A O 1
ATOM 772 N N . ASN A 1 101 ? -8.201 -10.647 -1.837 1.00 83.31 101 ASN A N 1
ATOM 773 C CA . ASN A 1 101 ? -8.960 -9.962 -2.860 1.00 83.31 101 ASN A CA 1
ATOM 774 C C . ASN A 1 101 ? -7.968 -9.571 -3.954 1.00 83.31 101 ASN A C 1
ATOM 776 O O . ASN A 1 101 ? -7.261 -8.574 -3.861 1.00 83.31 101 ASN A O 1
ATOM 780 N N . TRP A 1 102 ? -7.871 -10.425 -4.964 1.00 86.94 102 TRP A N 1
ATOM 781 C CA . TRP A 1 102 ? -7.070 -10.192 -6.157 1.00 86.94 102 TRP A CA 1
ATOM 782 C C . TRP A 1 102 ? -8.006 -10.059 -7.353 1.00 86.94 102 TRP A C 1
ATOM 784 O O . TRP A 1 102 ? -8.975 -10.815 -7.466 1.00 86.94 102 TRP A O 1
ATOM 794 N N . ASP A 1 103 ? -7.713 -9.123 -8.250 1.00 92.94 103 ASP A N 1
ATOM 795 C CA . ASP A 1 103 ? -8.441 -8.945 -9.498 1.00 92.94 103 ASP A CA 1
ATOM 796 C C . ASP A 1 103 ? -7.460 -8.762 -10.655 1.00 92.94 103 ASP A C 1
ATOM 798 O O . ASP A 1 103 ? -6.905 -7.691 -10.894 1.00 92.94 103 ASP A O 1
ATOM 802 N N . ARG A 1 104 ? -7.293 -9.838 -11.426 1.00 92.06 104 ARG A N 1
ATOM 803 C CA . ARG A 1 104 ? -6.356 -9.888 -12.549 1.00 92.06 104 ARG A CA 1
ATOM 804 C C . ARG A 1 104 ? -6.610 -8.826 -13.620 1.00 92.06 104 ARG A C 1
ATOM 806 O O . ARG A 1 104 ? -5.713 -8.610 -14.425 1.00 92.06 104 ARG A O 1
ATOM 813 N N . THR A 1 105 ? -7.789 -8.202 -13.682 1.00 93.75 105 THR A N 1
ATOM 814 C CA . THR A 1 105 ? -8.046 -7.147 -14.676 1.00 93.75 105 THR A CA 1
ATOM 815 C C . THR A 1 105 ? -7.418 -5.813 -14.292 1.00 93.75 105 THR A C 1
ATOM 817 O O . THR A 1 105 ? -7.320 -4.929 -15.132 1.00 93.75 105 THR A O 1
ATOM 820 N N . ILE A 1 106 ? -6.991 -5.656 -13.040 1.00 95.31 106 ILE A N 1
ATOM 821 C CA . ILE A 1 106 ? -6.342 -4.450 -12.537 1.00 95.31 106 ILE A CA 1
ATOM 822 C C . ILE A 1 106 ? -4.848 -4.699 -12.632 1.00 95.31 106 ILE A C 1
ATOM 824 O O . ILE A 1 106 ? -4.308 -5.497 -11.882 1.00 95.31 106 ILE A O 1
ATOM 828 N N . GLN A 1 107 ? -4.166 -4.066 -13.574 1.00 96.88 107 GLN A N 1
ATOM 829 C CA . GLN A 1 107 ? -2.735 -4.275 -13.790 1.00 96.88 107 GLN A CA 1
ATOM 830 C C . GLN A 1 107 ? -2.060 -2.922 -13.957 1.00 96.88 107 GLN A C 1
ATOM 832 O O . GLN A 1 107 ? -2.647 -2.022 -14.555 1.00 96.88 107 GLN A O 1
ATOM 837 N N . CYS A 1 108 ? -0.820 -2.772 -13.480 1.00 97.75 108 CYS A N 1
ATOM 838 C CA . CYS A 1 108 ? -0.074 -1.551 -13.802 1.00 97.75 108 CYS A CA 1
ATOM 839 C C . CYS A 1 108 ? 0.290 -1.486 -15.292 1.00 97.75 108 CYS A C 1
ATOM 841 O O . CYS A 1 108 ? 0.435 -0.387 -15.798 1.00 97.75 108 CYS A O 1
ATOM 843 N N . TYR A 1 109 ? 0.415 -2.615 -16.003 1.00 97.62 109 TYR A N 1
ATOM 844 C CA . TYR A 1 109 ? 0.832 -2.657 -17.413 1.00 97.62 109 TYR A CA 1
ATOM 845 C C . TYR A 1 109 ? -0.211 -3.328 -18.316 1.00 97.62 109 TYR A C 1
ATOM 847 O O . TYR A 1 109 ? -0.441 -4.537 -18.218 1.00 97.62 109 TYR A O 1
ATOM 855 N N . GLY A 1 110 ? -0.790 -2.551 -19.238 1.00 94.25 110 GLY A N 1
ATOM 856 C CA . GLY A 1 110 ? -1.793 -2.997 -20.215 1.00 94.25 110 GLY A CA 1
ATOM 857 C C . GLY A 1 110 ? -1.200 -3.614 -21.489 1.00 94.25 110 GLY A C 1
ATOM 858 O O . GLY A 1 110 ? 0.018 -3.685 -21.655 1.00 94.25 110 GLY A O 1
ATOM 859 N N . GLU A 1 111 ? -2.060 -4.093 -22.395 1.00 90.75 111 GLU A N 1
ATOM 860 C CA . GLU A 1 111 ? -1.631 -4.710 -23.666 1.00 90.75 111 GLU A CA 1
ATOM 861 C C . GLU A 1 111 ? -1.075 -3.698 -24.673 1.00 90.75 111 GLU A C 1
ATOM 863 O O . GLU A 1 111 ? -0.104 -4.002 -25.364 1.00 90.75 111 GLU A O 1
ATOM 868 N N . ASP A 1 112 ? -1.604 -2.475 -24.665 1.00 92.31 112 ASP A N 1
ATOM 869 C CA . ASP A 1 112 ? -1.287 -1.419 -25.634 1.00 92.31 112 ASP A CA 1
ATOM 870 C C . ASP A 1 112 ? -0.099 -0.531 -25.215 1.00 92.31 112 ASP A C 1
ATOM 872 O O . ASP A 1 112 ? 0.019 0.618 -25.629 1.00 92.31 112 ASP A O 1
ATOM 876 N N . GLY A 1 113 ? 0.774 -1.026 -24.331 1.00 91.69 113 GLY A N 1
ATOM 877 C CA . GLY A 1 113 ? 1.897 -0.249 -23.784 1.00 91.69 113 GLY A CA 1
ATOM 878 C C . GLY A 1 113 ? 1.502 0.805 -22.739 1.00 91.69 113 GLY A C 1
ATOM 879 O O . GLY A 1 113 ? 2.381 1.474 -22.189 1.00 91.69 113 GLY A O 1
ATOM 880 N N . GLN A 1 114 ? 0.208 0.918 -22.423 1.00 95.94 114 GLN A N 1
ATOM 881 C CA . GLN A 1 114 ? -0.303 1.726 -21.315 1.00 95.94 114 GLN A CA 1
ATOM 882 C C . GLN A 1 114 ? 0.295 1.269 -19.988 1.00 95.94 114 GLN A C 1
ATOM 884 O O . GLN A 1 114 ? 0.542 0.072 -19.777 1.00 95.94 114 GLN A O 1
ATOM 889 N N . ASN A 1 115 ? 0.492 2.220 -19.076 1.00 97.75 115 ASN A N 1
ATOM 890 C CA . ASN A 1 115 ? 0.925 1.899 -17.731 1.00 97.75 115 ASN A CA 1
ATOM 891 C C . ASN A 1 115 ? 0.299 2.799 -16.658 1.00 97.75 115 ASN A C 1
ATOM 893 O O . ASN A 1 115 ? -0.436 3.737 -16.951 1.00 97.75 115 ASN A O 1
ATOM 897 N N . CYS A 1 116 ? 0.562 2.478 -15.396 1.00 98.12 116 CYS A N 1
ATOM 898 C CA . CYS A 1 116 ? -0.014 3.183 -14.262 1.00 98.12 116 CYS A CA 1
ATOM 899 C C . CYS A 1 116 ? 0.737 4.458 -13.842 1.00 98.12 116 CYS A C 1
ATOM 901 O O . CYS A 1 116 ? 0.358 5.073 -12.845 1.00 98.12 116 CYS A O 1
ATOM 903 N N . HIS A 1 117 ? 1.816 4.843 -14.533 1.00 98.38 117 HIS A N 1
ATOM 904 C CA . HIS A 1 117 ? 2.633 5.999 -14.148 1.00 98.38 117 HIS A CA 1
ATOM 905 C C . HIS A 1 117 ? 1.919 7.303 -14.490 1.00 98.38 117 HIS A C 1
ATOM 907 O O . HIS A 1 117 ? 1.289 7.416 -15.545 1.00 98.38 117 HIS A O 1
ATOM 913 N N . ASP A 1 118 ? 2.060 8.300 -13.623 1.00 98.25 118 ASP A N 1
ATOM 914 C CA . ASP A 1 118 ? 1.391 9.588 -13.781 1.00 98.25 118 ASP A CA 1
ATOM 915 C C . ASP A 1 118 ? 1.780 10.271 -15.093 1.00 98.25 118 ASP A C 1
ATOM 917 O O . ASP A 1 118 ? 2.959 10.413 -15.426 1.00 98.25 118 ASP A O 1
ATOM 921 N N . GLY A 1 119 ? 0.765 10.709 -15.840 1.00 97.62 119 GLY A N 1
ATOM 922 C CA . GLY A 1 119 ? 0.937 11.379 -17.128 1.00 97.62 119 GLY A CA 1
ATOM 923 C C . GLY A 1 119 ? 1.213 10.447 -18.310 1.00 97.62 119 GLY A C 1
ATOM 924 O O . GLY A 1 119 ? 1.361 10.941 -19.428 1.00 97.62 119 GLY A O 1
ATOM 925 N N . SER A 1 120 ? 1.271 9.127 -18.102 1.00 97.50 120 SER A N 1
ATOM 926 C CA . SER A 1 120 ? 1.316 8.172 -19.211 1.00 97.50 120 SER A CA 1
ATOM 927 C C . SER A 1 120 ? -0.063 7.993 -19.860 1.00 97.50 120 SER A C 1
ATOM 929 O O . SER A 1 120 ? -1.108 8.282 -19.275 1.00 97.50 120 SER A O 1
ATOM 931 N N . GLU A 1 121 ? -0.081 7.538 -21.112 1.00 96.81 121 GLU A N 1
ATOM 932 C CA . GLU A 1 121 ? -1.332 7.273 -21.820 1.00 96.81 121 GLU A CA 1
ATOM 933 C C . GLU A 1 121 ? -2.126 6.160 -21.115 1.00 96.81 121 GLU A C 1
ATOM 935 O O . GLU A 1 121 ? -1.610 5.072 -20.865 1.00 96.81 121 GLU A O 1
ATOM 940 N N . GLY A 1 122 ? -3.391 6.442 -20.788 1.00 96.06 122 GLY A N 1
ATOM 941 C CA . GLY A 1 122 ? -4.287 5.495 -20.115 1.00 96.06 122 GLY A CA 1
ATOM 942 C C . GLY A 1 122 ? -4.130 5.401 -18.591 1.00 96.06 122 GLY A C 1
ATOM 943 O O . GLY A 1 122 ? -4.938 4.716 -17.960 1.00 96.06 122 GLY A O 1
ATOM 944 N N . SER A 1 123 ? -3.175 6.112 -17.974 1.00 97.38 123 SER A N 1
ATOM 945 C CA . SER A 1 123 ? -2.900 6.007 -16.528 1.00 97.38 123 SER A CA 1
ATOM 946 C C . SER A 1 123 ? -4.112 6.320 -15.652 1.00 97.38 123 SER A C 1
ATOM 948 O O . SER A 1 123 ? -4.367 5.626 -14.669 1.00 97.38 123 SER A O 1
ATOM 950 N N . GLU A 1 124 ? -4.892 7.338 -16.022 1.00 97.44 124 GLU A N 1
ATOM 951 C CA . GLU A 1 124 ? -6.080 7.759 -15.271 1.00 97.44 124 GLU A CA 1
ATOM 952 C C . GLU A 1 124 ? -7.170 6.684 -15.253 1.00 97.44 124 GLU A C 1
ATOM 954 O O . GLU A 1 124 ? -7.793 6.449 -14.218 1.00 97.44 124 GLU A O 1
ATOM 959 N N . GLU A 1 125 ? -7.378 5.987 -16.372 1.00 97.25 125 GLU A N 1
ATOM 960 C CA . GLU A 1 125 ? -8.360 4.902 -16.450 1.00 97.25 125 GLU A CA 1
ATOM 961 C C . GLU A 1 125 ? -7.889 3.686 -15.640 1.00 97.25 125 GLU A C 1
ATOM 963 O O . GLU A 1 125 ? -8.661 3.123 -14.863 1.00 97.25 125 GLU A O 1
ATOM 968 N N . ILE A 1 126 ? -6.601 3.338 -15.726 1.00 97.25 126 ILE A N 1
ATOM 969 C CA . ILE A 1 126 ? -5.992 2.265 -14.924 1.00 97.25 126 ILE A CA 1
ATOM 970 C C . ILE A 1 126 ? -6.126 2.560 -13.418 1.00 97.25 126 ILE A C 1
ATOM 972 O O . ILE A 1 126 ? -6.552 1.700 -12.639 1.00 97.25 126 ILE A O 1
ATOM 976 N N . LYS A 1 127 ? -5.835 3.795 -12.987 1.00 97.94 127 LYS A N 1
ATOM 977 C CA . LYS A 1 127 ? -6.042 4.240 -11.597 1.00 97.94 127 LYS A CA 1
ATOM 978 C C . LYS A 1 127 ? -7.498 4.186 -11.185 1.00 97.94 127 LYS A C 1
ATOM 980 O O . LYS A 1 127 ? -7.813 3.692 -10.100 1.00 97.94 127 LYS A O 1
ATOM 985 N N . LYS A 1 128 ? -8.395 4.667 -12.042 1.00 97.88 128 LYS A N 1
ATOM 986 C CA . LYS A 1 128 ? -9.830 4.633 -11.778 1.00 97.88 128 LYS A CA 1
ATOM 987 C C . LYS A 1 128 ? -10.301 3.200 -11.521 1.00 97.88 128 LYS A C 1
ATOM 989 O O . LYS A 1 128 ? -11.022 2.985 -10.549 1.00 97.88 128 LYS A O 1
ATOM 994 N N . GLN A 1 129 ? -9.850 2.226 -12.312 1.00 97.56 129 GLN A N 1
ATOM 995 C CA . GLN A 1 129 ? -10.173 0.809 -12.106 1.00 97.56 129 GLN A CA 1
ATOM 996 C C . GLN A 1 129 ? -9.681 0.295 -10.746 1.00 97.56 129 GLN A C 1
ATOM 998 O O . GLN A 1 129 ? -10.458 -0.319 -10.010 1.00 97.56 129 GLN A O 1
ATOM 1003 N N . LEU A 1 130 ? -8.440 0.612 -10.358 1.00 97.88 130 LEU A N 1
ATOM 1004 C CA . LEU A 1 130 ? -7.918 0.273 -9.028 1.00 97.88 130 LEU A CA 1
ATOM 1005 C C . LEU A 1 130 ? -8.749 0.915 -7.903 1.00 97.88 130 LEU A C 1
ATOM 1007 O O . LEU A 1 130 ? -9.067 0.267 -6.903 1.00 97.88 130 LEU A O 1
ATOM 1011 N N . PHE A 1 131 ? -9.131 2.182 -8.040 1.00 98.19 131 PHE A N 1
ATOM 1012 C CA . PHE A 1 131 ? -9.887 2.893 -7.005 1.00 98.19 131 PHE A CA 1
ATOM 1013 C C . PHE A 1 131 ? -11.334 2.413 -6.902 1.00 98.19 131 PHE A C 1
ATOM 1015 O O . PHE A 1 131 ? -11.859 2.285 -5.791 1.00 98.19 131 PHE A O 1
ATOM 1022 N N . ASP A 1 132 ? -11.973 2.099 -8.027 1.00 98.00 132 ASP A N 1
ATOM 1023 C CA . ASP A 1 132 ? -13.305 1.494 -8.058 1.00 98.00 132 ASP A CA 1
ATOM 1024 C C . ASP A 1 132 ? -13.288 0.106 -7.412 1.00 98.00 132 ASP A C 1
ATOM 1026 O O . ASP A 1 132 ? -14.191 -0.238 -6.642 1.00 98.00 132 ASP A O 1
ATOM 1030 N N . TYR A 1 133 ? -12.222 -0.661 -7.628 1.00 97.56 133 TYR A N 1
ATOM 1031 C CA . TYR A 1 133 ? -11.984 -1.923 -6.944 1.00 97.56 133 TYR A CA 1
ATOM 1032 C C . TYR A 1 133 ? -11.809 -1.767 -5.427 1.00 97.56 133 TYR A C 1
ATOM 1034 O O . TYR A 1 133 ? -12.468 -2.474 -4.656 1.00 97.56 133 TYR A O 1
ATOM 1042 N N . ILE A 1 134 ? -10.989 -0.813 -4.972 1.00 97.56 134 ILE A N 1
ATOM 1043 C CA . ILE A 1 134 ? -10.799 -0.520 -3.540 1.00 97.56 134 ILE A CA 1
ATOM 1044 C C . ILE A 1 134 ? -12.139 -0.150 -2.892 1.00 97.56 134 ILE A C 1
ATOM 1046 O O . ILE A 1 134 ? -12.503 -0.713 -1.855 1.00 97.56 134 ILE A O 1
ATOM 1050 N N . LYS A 1 135 ? -12.911 0.747 -3.520 1.00 97.75 135 LYS A N 1
ATOM 1051 C CA . LYS A 1 135 ? -14.245 1.158 -3.046 1.00 97.75 135 LYS A CA 1
ATOM 1052 C C . LYS A 1 135 ? -15.221 -0.014 -3.012 1.00 97.75 135 LYS A C 1
ATOM 1054 O O . LYS A 1 135 ? -15.917 -0.209 -2.015 1.00 97.75 135 LYS A O 1
ATOM 1059 N N . THR A 1 136 ? -15.251 -0.814 -4.076 1.00 96.81 136 THR A N 1
ATOM 1060 C CA . THR A 1 136 ? -16.109 -2.001 -4.174 1.00 96.81 136 THR A CA 1
ATOM 1061 C C . THR A 1 136 ? -15.776 -2.991 -3.071 1.00 96.81 136 THR A C 1
ATOM 1063 O O . THR A 1 136 ? -16.681 -3.489 -2.399 1.00 96.81 136 THR A O 1
ATOM 1066 N N . THR A 1 137 ? -14.491 -3.231 -2.822 1.00 95.44 137 THR A N 1
ATOM 1067 C CA . THR A 1 137 ? -14.061 -4.150 -1.771 1.00 95.44 137 THR A CA 1
ATOM 1068 C C . THR A 1 137 ? -14.428 -3.604 -0.392 1.00 95.44 137 THR A C 1
ATOM 1070 O O . THR A 1 137 ? -15.075 -4.305 0.384 1.00 95.44 137 THR A O 1
ATOM 1073 N N . ALA A 1 138 ? -14.154 -2.324 -0.126 1.00 96.25 138 ALA A N 1
ATOM 1074 C CA . ALA A 1 138 ? -14.516 -1.655 1.125 1.00 96.25 138 ALA A CA 1
ATOM 1075 C C . ALA A 1 138 ? -16.032 -1.550 1.373 1.00 96.25 138 ALA A C 1
ATOM 1077 O O . ALA A 1 138 ? -16.451 -1.280 2.499 1.00 96.25 138 ALA A O 1
ATOM 1078 N N . SER A 1 139 ? -16.873 -1.722 0.349 1.00 96.38 139 SER A N 1
ATOM 1079 C CA . SER A 1 139 ? -18.335 -1.697 0.499 1.00 96.38 139 SER A CA 1
ATOM 1080 C C . SER A 1 139 ? -18.896 -2.993 1.102 1.00 96.38 139 SER A C 1
ATOM 1082 O O . SER A 1 139 ? -19.990 -2.987 1.680 1.00 96.38 139 SER A O 1
ATOM 1084 N N . ARG A 1 140 ? -18.146 -4.100 1.002 1.00 94.25 140 ARG A N 1
ATOM 1085 C CA . ARG A 1 140 ? -18.553 -5.428 1.472 1.00 94.25 140 ARG A CA 1
ATOM 1086 C C . ARG A 1 140 ? -18.298 -5.536 2.970 1.00 94.25 140 ARG A C 1
ATOM 1088 O O . ARG A 1 140 ? -17.190 -5.291 3.433 1.00 94.25 140 ARG A O 1
ATOM 1095 N N . LYS A 1 141 ? -19.329 -5.901 3.737 1.00 93.25 141 LYS A N 1
ATOM 1096 C CA . LYS A 1 141 ? -19.208 -6.084 5.189 1.00 93.25 141 LYS A CA 1
ATOM 1097 C C . LYS A 1 141 ? -18.286 -7.281 5.481 1.00 93.25 141 LYS A C 1
ATOM 1099 O O . LYS A 1 141 ? -18.629 -8.385 5.055 1.00 93.25 141 LYS A O 1
ATOM 1104 N N . PRO A 1 142 ? -17.174 -7.096 6.216 1.00 91.19 142 PRO A N 1
ATOM 1105 C CA . PRO A 1 142 ? -16.310 -8.195 6.620 1.00 91.19 142 PRO A CA 1
ATOM 1106 C C . PRO A 1 142 ? -17.042 -9.188 7.515 1.00 91.19 142 PRO A C 1
ATOM 1108 O O . PRO A 1 142 ? -17.989 -8.837 8.230 1.00 91.19 142 PRO A O 1
ATOM 1111 N N . ARG A 1 143 ? -16.574 -10.433 7.512 1.00 90.12 143 ARG A N 1
ATOM 1112 C CA . ARG A 1 143 ? -17.037 -11.420 8.482 1.00 90.12 143 ARG A CA 1
ATOM 1113 C C . ARG A 1 143 ? -16.508 -11.072 9.881 1.00 90.12 143 ARG A C 1
ATOM 1115 O O . ARG A 1 143 ? -15.351 -10.675 10.007 1.00 90.12 143 ARG A O 1
ATOM 1122 N N . PRO A 1 144 ? -17.311 -11.258 10.943 1.00 88.75 144 PRO A N 1
ATOM 1123 C CA . PRO A 1 144 ? -16.900 -10.914 12.304 1.00 88.75 144 PRO A CA 1
ATOM 1124 C C . PRO A 1 144 ? -15.804 -11.833 12.866 1.00 88.75 144 PRO A C 1
ATOM 1126 O O . PRO A 1 144 ? -15.195 -11.495 13.873 1.00 88.75 144 PRO A O 1
ATOM 1129 N N . ASP A 1 145 ? -15.547 -12.982 12.236 1.00 87.94 145 ASP A N 1
ATOM 1130 C CA . ASP A 1 145 ? -14.575 -13.992 12.666 1.00 87.94 145 ASP A CA 1
ATOM 1131 C C . ASP A 1 145 ? -13.266 -13.973 11.857 1.00 87.94 145 ASP A C 1
ATOM 1133 O O . ASP A 1 145 ? -12.432 -14.862 12.024 1.00 87.94 145 ASP A O 1
ATOM 1137 N N . ARG A 1 146 ? -13.078 -12.993 10.960 1.00 87.25 146 ARG A N 1
ATOM 1138 C CA . ARG A 1 146 ? -11.905 -12.916 10.076 1.00 87.25 146 ARG A CA 1
ATOM 1139 C C . ARG A 1 146 ? -11.324 -11.516 9.994 1.00 87.25 146 ARG A C 1
ATOM 1141 O O . ARG A 1 146 ? -12.015 -10.517 10.192 1.00 87.25 146 ARG A O 1
ATOM 1148 N N . LEU A 1 147 ? -10.039 -11.470 9.659 1.00 89.12 147 LEU A N 1
ATOM 1149 C CA . LEU A 1 147 ? -9.364 -10.247 9.252 1.00 89.12 147 LEU A CA 1
ATOM 1150 C C . LEU A 1 147 ? -9.627 -10.027 7.764 1.00 89.12 147 LEU A C 1
ATOM 1152 O O . LEU A 1 147 ? -9.634 -10.967 6.969 1.00 89.12 147 LEU A O 1
ATOM 1156 N N . PHE A 1 148 ? -9.830 -8.774 7.385 1.00 90.69 148 PHE A N 1
ATOM 1157 C CA . PHE A 1 148 ? -10.171 -8.403 6.019 1.00 90.69 148 PHE A CA 1
ATOM 1158 C C . PHE A 1 148 ? -9.135 -7.430 5.475 1.00 90.69 148 PHE A C 1
ATOM 1160 O O . PHE A 1 148 ? -8.809 -6.434 6.123 1.00 90.69 148 PHE A O 1
ATOM 1167 N N . THR A 1 149 ? -8.620 -7.718 4.288 1.00 93.06 149 THR A N 1
ATOM 1168 C CA . THR A 1 149 ? -7.572 -6.914 3.667 1.00 93.06 149 THR A CA 1
ATOM 1169 C C . THR A 1 149 ? -8.132 -6.208 2.440 1.00 93.06 149 THR A C 1
ATOM 1171 O O . THR A 1 149 ? -8.841 -6.790 1.627 1.00 93.06 149 THR A O 1
ATOM 1174 N N . ILE A 1 150 ? -7.822 -4.925 2.308 1.00 95.38 150 ILE A N 1
ATOM 1175 C CA . ILE A 1 150 ? -7.954 -4.174 1.066 1.00 95.38 150 ILE A CA 1
ATOM 1176 C C . ILE A 1 150 ? -6.559 -4.093 0.461 1.00 95.38 150 ILE A C 1
ATOM 1178 O O . ILE A 1 150 ? -5.673 -3.483 1.061 1.00 95.38 150 ILE A O 1
ATOM 1182 N N . GLN A 1 151 ? -6.373 -4.694 -0.711 1.00 95.88 151 GLN A N 1
ATOM 1183 C CA . GLN A 1 151 ? -5.155 -4.534 -1.502 1.00 95.88 151 GLN A CA 1
ATOM 1184 C C . GLN A 1 151 ? -5.186 -3.179 -2.212 1.00 95.88 151 GLN A C 1
ATOM 1186 O O . GLN A 1 151 ? -5.903 -2.993 -3.192 1.00 95.88 151 GLN A O 1
ATOM 1191 N N . ALA A 1 152 ? -4.436 -2.218 -1.684 1.00 97.12 152 ALA A N 1
ATOM 1192 C CA . ALA A 1 152 ? -4.306 -0.865 -2.211 1.00 97.12 152 ALA A CA 1
ATOM 1193 C C . ALA A 1 152 ? -2.922 -0.668 -2.845 1.00 97.12 152 ALA A C 1
ATOM 1195 O O . ALA A 1 152 ? -2.166 0.232 -2.489 1.00 97.12 152 ALA A O 1
ATOM 1196 N N . HIS A 1 153 ? -2.579 -1.565 -3.764 1.00 97.44 153 HIS A N 1
ATOM 1197 C CA . HIS A 1 153 ? -1.346 -1.530 -4.538 1.00 97.44 153 HIS A CA 1
ATOM 1198 C C . HIS A 1 153 ? -1.585 -2.099 -5.936 1.00 97.44 153 HIS A C 1
ATOM 1200 O O . HIS A 1 153 ? -2.573 -2.797 -6.172 1.00 97.44 153 HIS A O 1
ATOM 1206 N N . TRP A 1 154 ? -0.655 -1.838 -6.853 1.00 97.88 154 TRP A N 1
ATOM 1207 C CA . TRP A 1 154 ? -0.689 -2.439 -8.181 1.00 97.88 154 TRP A CA 1
ATOM 1208 C C . TRP A 1 154 ? -0.561 -3.956 -8.119 1.00 97.88 154 TRP A C 1
ATOM 1210 O O . TRP A 1 154 ? 0.163 -4.512 -7.285 1.00 97.88 154 TRP A O 1
ATOM 1220 N N . GLN A 1 155 ? -1.296 -4.603 -9.011 1.00 95.75 155 GLN A N 1
ATOM 1221 C CA . GLN A 1 155 ? -1.300 -6.040 -9.214 1.00 95.75 155 GLN A CA 1
ATOM 1222 C C . GLN A 1 155 ? -0.571 -6.345 -10.529 1.00 95.75 155 GLN A C 1
ATOM 1224 O O . GLN A 1 155 ? -0.507 -5.503 -11.430 1.00 95.75 155 GLN A O 1
ATOM 1229 N N . TYR A 1 156 ? 0.041 -7.524 -10.579 1.00 95.62 156 TYR A N 1
ATOM 1230 C CA . TYR A 1 156 ? 0.919 -7.975 -11.651 1.00 95.62 156 TYR A CA 1
ATOM 1231 C C . TYR A 1 156 ? 0.671 -9.454 -11.935 1.00 95.62 156 TYR A C 1
ATOM 1233 O O . TYR A 1 156 ? 0.932 -10.309 -11.087 1.00 95.62 156 TYR A O 1
ATOM 1241 N N . ASP A 1 157 ? 0.178 -9.765 -13.128 1.00 94.75 157 ASP A N 1
ATOM 1242 C CA . ASP A 1 157 ? 0.275 -11.105 -13.691 1.00 94.75 157 ASP A CA 1
ATOM 1243 C C . ASP A 1 157 ? 1.633 -11.316 -14.385 1.00 94.75 157 ASP A C 1
ATOM 1245 O O . ASP A 1 157 ? 2.476 -10.419 -14.464 1.00 94.75 157 ASP A O 1
ATOM 1249 N N . TYR A 1 158 ? 1.866 -12.525 -14.896 1.00 94.50 158 TYR A N 1
ATOM 1250 C CA . TYR A 1 158 ? 3.120 -12.852 -15.575 1.00 94.50 158 TYR A CA 1
ATOM 1251 C C . TYR A 1 158 ? 3.423 -11.920 -16.762 1.00 94.50 158 TYR A C 1
ATOM 1253 O O . TYR A 1 158 ? 4.567 -11.502 -16.948 1.00 94.50 158 TYR A O 1
ATOM 1261 N N . THR A 1 159 ? 2.409 -11.562 -17.549 1.00 95.62 159 THR A N 1
ATOM 1262 C CA . THR A 1 159 ? 2.573 -10.703 -18.726 1.00 95.62 159 THR A CA 1
ATOM 1263 C C . THR A 1 159 ? 2.894 -9.269 -18.308 1.00 95.62 159 THR A C 1
ATOM 1265 O O . THR A 1 159 ? 3.802 -8.653 -18.871 1.00 95.62 159 THR A O 1
ATOM 1268 N N . ALA A 1 160 ? 2.208 -8.750 -17.288 1.00 96.12 160 ALA A N 1
ATOM 1269 C CA . ALA A 1 160 ? 2.472 -7.440 -16.706 1.00 96.12 160 ALA A CA 1
ATOM 1270 C C . ALA A 1 160 ? 3.888 -7.356 -16.118 1.00 96.12 160 ALA A C 1
ATOM 1272 O O . ALA A 1 160 ? 4.558 -6.347 -16.322 1.00 96.12 160 ALA A O 1
ATOM 1273 N N . ILE A 1 161 ? 4.392 -8.422 -15.479 1.00 96.06 161 ILE A N 1
ATOM 1274 C CA . ILE A 1 161 ? 5.787 -8.486 -15.003 1.00 96.06 161 ILE A CA 1
ATOM 1275 C C . ILE A 1 161 ? 6.768 -8.370 -16.173 1.00 96.06 161 ILE A C 1
ATOM 1277 O O . ILE A 1 161 ? 7.718 -7.593 -16.097 1.00 96.06 161 ILE A O 1
ATOM 1281 N N . LEU A 1 162 ? 6.559 -9.104 -17.271 1.00 96.19 162 LEU A N 1
ATOM 1282 C CA . LEU A 1 162 ? 7.443 -9.004 -18.439 1.00 96.19 162 LEU A CA 1
ATOM 1283 C C . LEU A 1 162 ? 7.432 -7.597 -19.053 1.00 96.19 162 LEU A C 1
ATOM 1285 O O . LEU A 1 162 ? 8.488 -7.092 -19.437 1.00 96.19 162 LEU A O 1
ATOM 1289 N N . ARG A 1 163 ? 6.264 -6.947 -19.113 1.00 96.75 163 ARG A N 1
ATOM 1290 C CA . ARG A 1 163 ? 6.124 -5.561 -19.594 1.00 96.75 163 ARG A CA 1
ATOM 1291 C C . ARG A 1 163 ? 6.806 -4.561 -18.659 1.00 96.75 163 ARG A C 1
ATOM 1293 O O . ARG A 1 163 ? 7.551 -3.711 -19.139 1.00 96.75 163 ARG A O 1
ATOM 1300 N N . MET A 1 164 ? 6.631 -4.714 -17.346 1.00 97.38 164 MET A N 1
ATOM 1301 C CA . MET A 1 164 ? 7.315 -3.927 -16.313 1.00 97.38 164 MET A CA 1
ATOM 1302 C C . MET A 1 164 ? 8.835 -4.004 -16.473 1.00 97.38 164 MET A C 1
ATOM 1304 O O . MET A 1 164 ? 9.516 -2.979 -16.524 1.00 97.38 164 MET A O 1
ATOM 1308 N N . LEU A 1 165 ? 9.361 -5.222 -16.632 1.00 96.44 165 LEU A N 1
ATOM 1309 C CA . LEU A 1 165 ? 10.782 -5.463 -16.873 1.00 96.44 165 LEU A CA 1
ATOM 1310 C C . LEU A 1 165 ? 11.258 -4.837 -18.190 1.00 96.44 165 LEU A C 1
ATOM 1312 O O . LEU A 1 165 ? 12.301 -4.186 -18.215 1.00 96.44 165 LEU A O 1
ATOM 1316 N N . GLY A 1 166 ? 10.490 -4.997 -19.272 1.00 96.25 166 GLY A N 1
ATOM 1317 C CA . GLY A 1 166 ? 10.784 -4.397 -20.578 1.00 96.25 166 GLY A CA 1
ATOM 1318 C C . GLY A 1 166 ? 10.800 -2.865 -20.553 1.00 96.25 166 GLY A C 1
ATOM 1319 O O . GLY A 1 166 ? 11.594 -2.250 -21.261 1.00 96.25 166 GLY A O 1
ATOM 1320 N N . ALA A 1 167 ? 9.990 -2.251 -19.688 1.00 96.25 167 ALA A N 1
ATOM 1321 C CA . ALA A 1 167 ? 9.975 -0.811 -19.437 1.00 96.25 167 ALA A CA 1
ATOM 1322 C C . ALA A 1 167 ? 11.103 -0.334 -18.496 1.00 96.25 167 ALA A C 1
ATOM 1324 O O . ALA A 1 167 ? 11.182 0.856 -18.180 1.00 96.25 167 ALA A O 1
ATOM 1325 N N . GLY A 1 168 ? 11.970 -1.236 -18.017 1.00 96.12 168 GLY A N 1
ATOM 1326 C CA . GLY A 1 168 ? 13.011 -0.906 -17.042 1.00 96.12 168 GLY A CA 1
ATOM 1327 C C . GLY A 1 168 ? 12.430 -0.409 -15.715 1.00 96.12 168 GLY A C 1
ATOM 1328 O O . GLY A 1 168 ? 12.947 0.551 -15.125 1.00 96.12 168 GLY A O 1
ATOM 1329 N N . SER A 1 169 ? 11.314 -1.004 -15.291 1.00 97.19 169 SER A N 1
ATOM 1330 C CA . SER A 1 169 ? 10.631 -0.691 -14.039 1.00 97.19 169 SER A CA 1
ATOM 1331 C C . SER A 1 169 ? 10.639 -1.861 -13.057 1.00 97.19 169 SER A C 1
ATOM 1333 O O . SER A 1 169 ? 11.104 -2.961 -13.362 1.00 97.19 169 SER A O 1
ATOM 1335 N N . ASP A 1 170 ? 10.130 -1.590 -11.863 1.00 97.38 170 ASP A N 1
ATOM 1336 C CA . ASP A 1 170 ? 9.899 -2.541 -10.783 1.00 97.38 170 ASP A CA 1
ATOM 1337 C C . ASP A 1 170 ? 8.709 -2.066 -9.930 1.00 97.38 170 ASP A C 1
ATOM 1339 O O . ASP A 1 170 ? 8.226 -0.940 -10.076 1.00 97.38 170 ASP A O 1
ATOM 1343 N N . ILE A 1 171 ? 8.241 -2.916 -9.014 1.00 97.81 171 ILE A N 1
ATOM 1344 C CA . ILE A 1 171 ? 7.046 -2.646 -8.203 1.00 97.81 171 ILE A CA 1
ATOM 1345 C C . ILE A 1 171 ? 7.215 -1.395 -7.317 1.00 97.81 171 ILE A C 1
ATOM 1347 O O . ILE A 1 171 ? 6.258 -0.637 -7.116 1.00 97.81 171 ILE A O 1
ATOM 1351 N N . LEU A 1 172 ? 8.413 -1.161 -6.768 1.00 98.12 172 LEU A N 1
ATOM 1352 C CA . LEU A 1 172 ? 8.691 0.016 -5.937 1.00 98.12 172 LEU A CA 1
ATOM 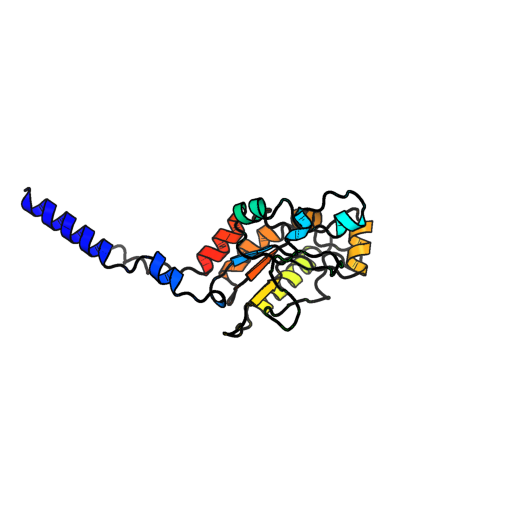1353 C C . LEU A 1 172 ? 8.646 1.292 -6.781 1.00 98.12 172 LEU A C 1
ATOM 1355 O O . LEU A 1 172 ? 8.033 2.287 -6.387 1.00 98.12 172 LEU A O 1
ATOM 1359 N N . LYS A 1 173 ? 9.271 1.258 -7.957 1.00 98.06 173 LYS A N 1
ATOM 1360 C CA . LYS A 1 173 ? 9.288 2.364 -8.909 1.00 98.06 173 LYS A CA 1
ATOM 1361 C C . LYS A 1 173 ? 7.881 2.677 -9.408 1.00 98.06 173 LYS A C 1
ATOM 1363 O O . LYS A 1 173 ? 7.503 3.843 -9.383 1.00 98.06 173 LYS A O 1
ATOM 1368 N N . ASP A 1 174 ? 7.082 1.672 -9.751 1.00 98.38 174 ASP A N 1
ATOM 1369 C CA . ASP A 1 174 ? 5.686 1.860 -10.162 1.00 98.38 174 ASP A CA 1
ATOM 1370 C C . ASP A 1 174 ? 4.845 2.490 -9.050 1.00 98.38 174 ASP A C 1
ATOM 1372 O O . ASP A 1 174 ? 4.067 3.409 -9.301 1.00 98.38 174 ASP A O 1
ATOM 1376 N N . THR A 1 175 ? 5.035 2.056 -7.800 1.00 98.38 175 THR A N 1
ATOM 1377 C CA . THR A 1 175 ? 4.348 2.639 -6.634 1.00 98.38 175 THR A CA 1
ATOM 1378 C C . THR A 1 175 ? 4.657 4.134 -6.497 1.00 98.38 175 THR A C 1
ATOM 1380 O O . THR A 1 175 ? 3.750 4.931 -6.261 1.00 98.38 175 THR A O 1
ATOM 1383 N N . LYS A 1 176 ? 5.919 4.534 -6.699 1.00 98.38 176 LYS A N 1
ATOM 1384 C CA . LYS A 1 176 ? 6.352 5.940 -6.624 1.00 98.38 176 LYS A CA 1
ATOM 1385 C C . LYS A 1 176 ? 5.883 6.764 -7.824 1.00 98.38 176 LYS A C 1
ATOM 1387 O O . LYS A 1 176 ? 5.391 7.870 -7.634 1.00 98.38 176 LYS A O 1
ATOM 1392 N N . LEU A 1 177 ? 6.032 6.239 -9.042 1.00 98.38 177 LEU A N 1
ATOM 1393 C CA . LEU A 1 177 ? 5.705 6.950 -10.285 1.00 98.38 177 LEU 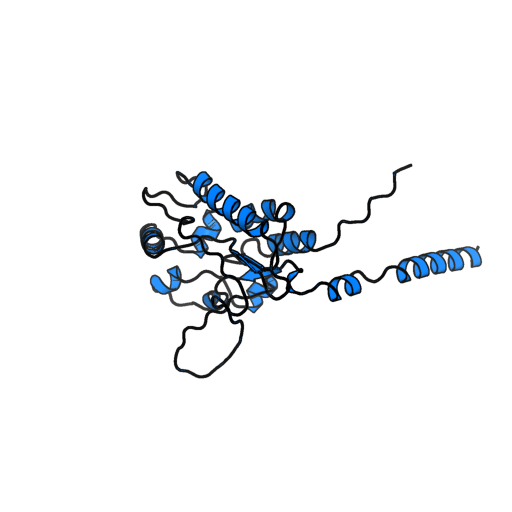A CA 1
ATOM 1394 C C . LEU A 1 177 ? 4.201 7.093 -10.531 1.00 98.38 177 LEU A C 1
ATOM 1396 O O . LEU A 1 177 ? 3.791 8.000 -11.244 1.00 98.38 177 LEU A O 1
ATOM 1400 N N . SER A 1 178 ? 3.389 6.205 -9.964 1.00 98.38 178 SER A N 1
ATOM 1401 C CA . SER A 1 178 ? 1.925 6.291 -10.026 1.00 98.38 178 SER A CA 1
ATOM 1402 C C . SER A 1 178 ? 1.305 7.137 -8.914 1.00 98.38 178 SER A C 1
ATOM 1404 O O . SER A 1 178 ? 0.092 7.307 -8.896 1.00 98.38 178 SER A O 1
ATOM 1406 N N . GLY A 1 179 ? 2.073 7.545 -7.896 1.00 98.31 179 GLY A N 1
ATOM 1407 C CA . GLY A 1 179 ? 1.529 8.272 -6.745 1.00 98.31 179 GLY A CA 1
ATOM 1408 C C . GLY A 1 179 ? 0.442 7.524 -5.954 1.00 98.31 179 GLY A C 1
ATOM 1409 O O . GLY A 1 179 ? -0.239 8.141 -5.134 1.00 98.31 179 GLY A O 1
ATOM 1410 N N . VAL A 1 180 ? 0.273 6.206 -6.152 1.00 98.38 180 VAL A N 1
ATOM 1411 C CA . VAL A 1 180 ? -0.898 5.455 -5.657 1.00 98.38 180 VAL A CA 1
ATOM 1412 C C . VAL A 1 180 ? -1.086 5.571 -4.142 1.00 98.38 180 VAL A C 1
ATOM 1414 O O . VAL A 1 180 ? -2.209 5.759 -3.678 1.00 98.38 180 VAL A O 1
ATOM 1417 N N . ASN A 1 181 ? 0.001 5.554 -3.360 1.00 98.31 181 ASN A N 1
ATOM 1418 C CA . ASN A 1 181 ? -0.068 5.716 -1.904 1.00 98.31 181 ASN A CA 1
ATOM 1419 C C . ASN A 1 181 ? -0.561 7.117 -1.497 1.00 98.31 181 ASN A C 1
ATOM 1421 O O . ASN A 1 181 ? -1.291 7.240 -0.514 1.00 98.31 181 ASN A O 1
ATOM 1425 N N . THR A 1 182 ? -0.211 8.162 -2.254 1.00 98.25 182 THR A N 1
ATOM 1426 C CA . THR A 1 182 ? -0.734 9.517 -2.031 1.00 98.25 182 THR A CA 1
ATOM 1427 C C . THR A 1 182 ? -2.220 9.594 -2.378 1.00 98.25 182 THR A C 1
ATOM 1429 O O . THR A 1 182 ? -3.001 10.124 -1.584 1.00 98.25 182 THR A O 1
ATOM 1432 N N . ASP A 1 183 ? -2.630 9.034 -3.514 1.00 98.25 183 ASP A N 1
ATOM 1433 C CA . ASP A 1 183 ? -4.006 9.144 -4.007 1.00 98.25 183 ASP A CA 1
ATOM 1434 C C . ASP A 1 183 ? -5.006 8.424 -3.096 1.00 98.25 183 ASP A C 1
ATOM 1436 O O . ASP A 1 183 ? -6.061 8.966 -2.742 1.00 98.25 183 ASP A O 1
ATOM 1440 N N . VAL A 1 184 ? -4.657 7.221 -2.626 1.00 97.94 184 VAL A N 1
ATOM 1441 C CA . VAL A 1 184 ? -5.555 6.432 -1.772 1.00 97.94 184 VAL A CA 1
ATOM 1442 C C . VAL A 1 184 ? -5.776 7.052 -0.387 1.00 97.94 184 VAL A C 1
ATOM 1444 O O . VAL A 1 184 ? -6.784 6.744 0.252 1.00 97.94 184 VAL A O 1
ATOM 1447 N N . ILE A 1 185 ? -4.930 7.989 0.066 1.00 98.25 185 ILE A N 1
ATOM 1448 C CA . ILE A 1 185 ? -5.190 8.772 1.291 1.00 98.25 185 ILE A CA 1
ATOM 1449 C C . ILE A 1 185 ? -6.505 9.543 1.176 1.00 98.25 185 ILE A C 1
ATOM 1451 O O . ILE A 1 185 ? -7.268 9.597 2.145 1.00 98.25 185 ILE A O 1
ATOM 1455 N N . GLY A 1 186 ? -6.773 10.121 0.001 1.00 97.12 186 GLY A N 1
ATOM 1456 C CA . GLY A 1 186 ? -8.007 10.854 -0.273 1.00 97.12 186 GLY A CA 1
ATOM 1457 C C . GLY A 1 186 ? -9.246 9.960 -0.268 1.00 97.12 186 GLY A C 1
ATOM 1458 O O . GLY A 1 186 ? -10.333 10.439 0.030 1.00 97.12 186 GLY A O 1
ATOM 1459 N N . LEU A 1 187 ? -9.080 8.658 -0.525 1.00 97.38 187 LEU A N 1
ATOM 1460 C CA . LEU A 1 187 ? -10.176 7.689 -0.575 1.00 97.38 187 LEU A CA 1
ATOM 1461 C C . LEU A 1 187 ? -10.583 7.166 0.805 1.00 97.38 187 LEU A C 1
ATOM 1463 O O . LEU A 1 187 ? -11.757 6.874 1.020 1.00 97.38 187 LEU A O 1
ATOM 1467 N N . ILE A 1 188 ? -9.637 7.034 1.743 1.00 97.69 188 ILE A N 1
ATOM 1468 C CA . ILE A 1 188 ? -9.857 6.410 3.064 1.00 97.69 188 ILE A CA 1
ATOM 1469 C C . ILE A 1 188 ? -11.090 6.949 3.818 1.00 97.69 188 ILE A C 1
ATOM 1471 O O . ILE A 1 188 ? -11.829 6.130 4.381 1.00 97.69 188 ILE A O 1
ATOM 1475 N N . PRO A 1 189 ? -11.366 8.270 3.853 1.00 96.75 189 PRO A N 1
ATOM 1476 C CA . PRO A 1 189 ? -12.564 8.799 4.504 1.00 96.75 189 PRO A CA 1
ATOM 1477 C C . PRO A 1 189 ? -13.874 8.198 3.979 1.00 96.75 189 PRO A C 1
ATOM 1479 O O . PRO A 1 189 ? -14.793 7.987 4.774 1.00 96.75 189 PRO A O 1
ATOM 1482 N N . ASP A 1 190 ? -13.936 7.836 2.698 1.00 96.81 190 ASP A N 1
ATOM 1483 C CA . ASP A 1 190 ? -15.150 7.359 2.024 1.00 96.81 190 ASP A CA 1
ATOM 1484 C C . ASP A 1 190 ? -15.317 5.832 2.071 1.00 96.81 190 ASP A C 1
ATOM 1486 O O . ASP A 1 190 ? -16.398 5.302 1.809 1.00 96.81 190 ASP A O 1
ATOM 1490 N N . LEU A 1 191 ? -14.270 5.092 2.444 1.00 96.44 191 LEU A N 1
ATOM 1491 C CA . LEU A 1 191 ? -14.319 3.631 2.512 1.00 96.44 191 LEU A CA 1
ATOM 1492 C C . LEU A 1 191 ? -15.177 3.176 3.698 1.00 96.44 191 LEU A C 1
ATOM 1494 O O . LEU A 1 191 ? -14.971 3.601 4.833 1.00 96.44 191 LEU A O 1
ATOM 1498 N N . LYS A 1 192 ? -16.164 2.311 3.458 1.00 95.69 192 LYS A N 1
ATOM 1499 C CA . LYS A 1 192 ? -17.140 1.920 4.489 1.00 95.69 192 LYS A CA 1
ATOM 1500 C C . LYS A 1 192 ? -16.548 0.971 5.530 1.00 95.69 192 LYS A C 1
ATOM 1502 O O . LYS A 1 192 ? -16.708 1.206 6.725 1.00 95.69 192 LYS A O 1
ATOM 1507 N N 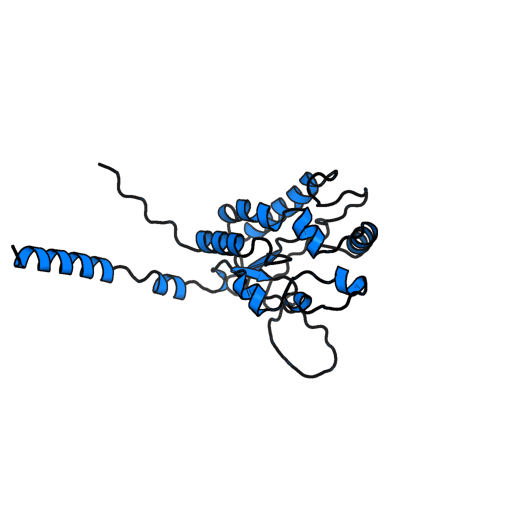. TYR A 1 193 ? -15.869 -0.077 5.078 1.00 94.88 193 TYR A N 1
ATOM 1508 C CA . TYR A 1 193 ? -15.219 -1.066 5.925 1.00 94.88 193 TYR A CA 1
ATOM 1509 C C . TYR A 1 193 ? -13.733 -1.126 5.591 1.00 94.88 193 TYR A C 1
ATOM 1511 O O . TYR A 1 193 ? -13.365 -1.319 4.436 1.00 94.88 193 TYR A O 1
ATOM 1519 N N . ILE A 1 194 ? -12.883 -0.973 6.604 1.00 94.19 194 ILE A N 1
ATOM 1520 C CA . ILE A 1 194 ? -11.437 -1.161 6.484 1.00 94.19 194 ILE A CA 1
ATOM 1521 C C . ILE A 1 194 ? -10.965 -1.905 7.724 1.00 94.19 194 ILE A C 1
ATOM 1523 O O . ILE A 1 194 ? -11.240 -1.466 8.839 1.00 94.19 194 ILE A O 1
ATOM 1527 N N . ASN A 1 195 ? -10.212 -2.983 7.523 1.00 92.44 195 ASN A N 1
ATOM 1528 C CA . ASN A 1 195 ? -9.431 -3.581 8.593 1.00 92.44 195 ASN A CA 1
ATOM 1529 C C . ASN A 1 195 ? -7.936 -3.464 8.293 1.00 92.44 195 ASN A C 1
ATOM 1531 O O . ASN A 1 195 ? -7.298 -2.551 8.809 1.00 92.44 195 ASN A O 1
ATOM 1535 N N . PHE A 1 196 ? -7.393 -4.273 7.388 1.00 94.88 196 PHE A N 1
ATOM 1536 C CA . PHE A 1 196 ? -6.059 -4.030 6.849 1.00 94.88 196 PHE A CA 1
ATOM 1537 C C . PHE A 1 196 ? -6.128 -3.284 5.528 1.00 94.88 196 PHE A C 1
ATOM 1539 O O . PHE A 1 196 ? -6.851 -3.669 4.615 1.00 94.88 196 PHE A O 1
ATOM 1546 N N . PHE A 1 197 ? -5.340 -2.224 5.432 1.00 96.31 197 PHE A N 1
ATOM 1547 C CA . PHE A 1 197 ? -5.108 -1.483 4.206 1.00 96.31 197 PHE A CA 1
ATOM 1548 C C . PHE A 1 197 ? -3.683 -1.788 3.754 1.00 96.31 197 PHE A C 1
ATOM 1550 O O . PHE A 1 197 ? -2.726 -1.329 4.380 1.00 96.31 197 PHE A O 1
ATOM 1557 N N . GLN A 1 198 ? -3.544 -2.661 2.763 1.00 97.00 198 GLN A N 1
ATOM 1558 C CA . GLN A 1 198 ? -2.265 -3.228 2.357 1.00 97.00 198 GLN A CA 1
ATOM 1559 C C . GLN A 1 198 ? -1.657 -2.437 1.200 1.00 97.00 198 GLN A C 1
ATOM 1561 O O . GLN A 1 198 ? -2.320 -2.243 0.186 1.00 97.00 198 GLN A O 1
ATOM 1566 N N . THR A 1 199 ? -0.397 -2.020 1.330 1.00 97.56 199 THR A N 1
ATOM 1567 C CA . THR A 1 199 ? 0.319 -1.257 0.296 1.00 97.56 199 THR A CA 1
ATOM 1568 C C . THR A 1 199 ? 1.686 -1.864 -0.031 1.00 97.56 199 THR A C 1
ATOM 1570 O O . THR A 1 199 ? 2.300 -2.566 0.785 1.00 97.56 199 THR A O 1
ATOM 1573 N N . ASN A 1 200 ? 2.170 -1.572 -1.240 1.00 97.88 200 ASN A N 1
ATOM 1574 C CA . ASN A 1 200 ? 3.585 -1.678 -1.588 1.00 97.88 200 ASN A CA 1
ATOM 1575 C C . ASN A 1 200 ? 4.305 -0.401 -1.128 1.00 97.88 200 ASN A C 1
ATOM 1577 O O . ASN A 1 200 ? 3.676 0.647 -0.973 1.00 97.88 200 ASN A O 1
ATOM 1581 N N . ASP A 1 201 ? 5.608 -0.516 -0.879 1.00 97.62 201 ASP A N 1
ATOM 1582 C CA . ASP A 1 201 ? 6.469 0.550 -0.361 1.00 97.62 201 ASP A CA 1
ATOM 1583 C C . ASP A 1 201 ? 5.806 1.357 0.766 1.00 97.62 201 ASP A C 1
ATOM 1585 O O . ASP A 1 201 ? 5.512 2.546 0.642 1.00 97.62 201 ASP A O 1
ATOM 1589 N N . ALA A 1 202 ? 5.516 0.690 1.884 1.00 96.62 202 ALA A N 1
ATOM 1590 C CA . ALA A 1 202 ? 4.711 1.273 2.955 1.00 96.62 202 ALA A CA 1
ATOM 1591 C C . ALA A 1 202 ? 5.350 2.506 3.622 1.00 96.62 202 ALA A C 1
ATOM 1593 O O . ALA A 1 202 ? 4.703 3.155 4.438 1.00 96.62 202 ALA A O 1
ATOM 1594 N N . CYS A 1 203 ? 6.605 2.832 3.303 1.00 97.44 203 CYS A N 1
ATOM 1595 C CA . CYS A 1 203 ? 7.263 4.054 3.752 1.00 97.44 203 CYS A CA 1
ATOM 1596 C C . CYS A 1 203 ? 7.029 5.257 2.832 1.00 97.44 203 CYS A C 1
ATOM 1598 O O . CYS A 1 203 ? 7.192 6.392 3.283 1.00 97.44 203 CYS A O 1
ATOM 1600 N N . VAL A 1 204 ? 6.588 5.047 1.591 1.00 97.31 204 VAL A N 1
ATOM 1601 C CA . VAL A 1 204 ? 6.087 6.124 0.731 1.00 97.31 204 VAL A CA 1
ATOM 1602 C C . VAL A 1 204 ? 4.693 6.501 1.221 1.00 97.31 204 VAL A C 1
ATOM 1604 O O . VAL A 1 204 ? 3.756 5.714 1.125 1.00 97.31 204 VAL A O 1
ATOM 1607 N N . ASP A 1 205 ? 4.579 7.692 1.813 1.00 97.88 205 ASP A N 1
ATOM 1608 C CA . ASP A 1 205 ? 3.366 8.219 2.457 1.00 97.88 205 ASP A CA 1
ATOM 1609 C C . ASP A 1 205 ? 2.822 7.406 3.649 1.00 97.88 205 ASP A C 1
ATOM 1611 O O . ASP A 1 205 ? 1.710 7.663 4.119 1.00 97.88 205 ASP A O 1
ATOM 1615 N N . GLY A 1 206 ? 3.613 6.481 4.203 1.00 95.75 206 GLY A N 1
ATOM 1616 C CA . GLY A 1 206 ? 3.202 5.592 5.297 1.00 95.75 206 GLY A CA 1
ATOM 1617 C C . GLY A 1 206 ? 2.598 6.307 6.502 1.00 95.75 206 GLY A C 1
ATOM 1618 O O . GLY A 1 206 ? 1.519 5.947 6.974 1.00 95.75 206 GLY A O 1
ATOM 1619 N N . GLU A 1 207 ? 3.240 7.384 6.960 1.00 96.25 207 GLU A N 1
ATOM 1620 C CA . GLU A 1 207 ? 2.736 8.178 8.083 1.00 96.25 207 GLU A CA 1
ATOM 1621 C C . GLU A 1 207 ? 1.372 8.814 7.763 1.00 96.25 207 GLU A C 1
ATOM 1623 O O . GLU A 1 207 ? 0.446 8.776 8.580 1.00 96.25 207 GLU A O 1
ATOM 1628 N N . ARG A 1 208 ? 1.210 9.368 6.555 1.00 97.69 208 ARG A N 1
ATOM 1629 C CA . ARG A 1 208 ? -0.043 10.009 6.134 1.00 97.69 208 ARG A CA 1
ATOM 1630 C C . ARG A 1 208 ? -1.165 8.978 5.996 1.00 97.69 208 ARG A C 1
ATOM 1632 O O . ARG A 1 208 ? -2.277 9.238 6.464 1.00 97.69 208 ARG A O 1
ATOM 1639 N N . LEU A 1 209 ? -0.869 7.805 5.431 1.00 97.69 209 LEU A N 1
ATOM 1640 C CA . LEU A 1 209 ? -1.781 6.658 5.361 1.00 97.69 209 LEU A CA 1
ATOM 1641 C C . LEU A 1 209 ? -2.196 6.188 6.757 1.00 97.69 209 LEU A C 1
ATOM 1643 O O . LEU A 1 209 ? -3.388 6.062 7.041 1.00 97.69 209 LEU A O 1
ATOM 1647 N N . PHE A 1 210 ? -1.230 5.996 7.656 1.00 95.62 210 PHE A N 1
ATOM 1648 C CA . PHE A 1 210 ? -1.485 5.615 9.042 1.00 95.62 210 PHE A CA 1
ATOM 1649 C C . PHE A 1 210 ? -2.443 6.597 9.719 1.00 95.62 210 PHE A C 1
ATOM 1651 O O . PHE A 1 210 ? -3.459 6.181 10.278 1.00 95.62 210 PHE A O 1
ATOM 1658 N N . TRP A 1 211 ? -2.184 7.903 9.630 1.00 95.69 211 TRP A N 1
ATOM 1659 C CA . TRP A 1 211 ? -3.054 8.905 10.247 1.00 95.69 211 TRP A CA 1
ATOM 1660 C C . TRP A 1 211 ? -4.423 9.026 9.573 1.00 95.69 211 TRP A C 1
ATOM 1662 O O . TRP A 1 211 ? -5.407 9.334 10.251 1.00 95.69 211 TRP A O 1
ATOM 1672 N N . ALA A 1 212 ? -4.530 8.779 8.267 1.00 96.56 212 ALA A N 1
ATOM 1673 C CA . ALA A 1 212 ? -5.822 8.690 7.588 1.00 96.56 212 ALA A CA 1
ATOM 1674 C C . ALA A 1 212 ? -6.655 7.513 8.129 1.00 96.56 212 ALA A C 1
ATOM 1676 O O . ALA A 1 212 ? -7.806 7.708 8.526 1.00 96.56 212 ALA A O 1
ATOM 1677 N N . LEU A 1 213 ? -6.052 6.327 8.262 1.00 95.88 213 LEU A N 1
ATOM 1678 C CA . LEU A 1 213 ? -6.699 5.135 8.828 1.00 95.88 213 LEU A CA 1
ATOM 1679 C C . LEU A 1 213 ? -7.071 5.325 10.303 1.00 95.88 213 LEU A C 1
ATOM 1681 O O . LEU A 1 213 ? -8.168 4.958 10.724 1.00 95.88 213 LEU A O 1
ATOM 1685 N N . ARG A 1 214 ? -6.196 5.957 11.095 1.00 92.75 214 ARG A N 1
ATOM 1686 C CA . ARG A 1 214 ? -6.478 6.264 12.505 1.00 92.75 214 ARG A CA 1
ATOM 1687 C C . ARG A 1 214 ? -7.665 7.198 12.653 1.00 92.75 214 ARG A C 1
ATOM 1689 O O . ARG A 1 214 ? -8.552 6.912 13.446 1.00 92.75 214 ARG A O 1
ATOM 1696 N N . ARG A 1 215 ? -7.722 8.276 11.868 1.00 92.69 215 ARG A N 1
ATOM 1697 C CA . ARG A 1 215 ? -8.866 9.199 11.887 1.00 92.69 215 ARG A CA 1
ATOM 1698 C C . ARG A 1 215 ? -10.170 8.513 11.487 1.00 92.69 215 ARG A C 1
ATOM 1700 O O . ARG A 1 215 ? -11.207 8.868 12.031 1.00 92.69 215 ARG A O 1
ATOM 1707 N N . LYS A 1 216 ? -10.114 7.520 10.595 1.00 91.12 216 LYS A N 1
ATOM 1708 C CA . LYS A 1 216 ? -11.278 6.724 10.190 1.00 91.12 216 LYS A CA 1
ATOM 1709 C C . LYS A 1 216 ? -11.797 5.801 11.298 1.00 91.12 216 LYS A C 1
ATOM 1711 O O . LYS A 1 216 ? -13.006 5.647 11.427 1.00 91.12 216 LYS A O 1
ATOM 1716 N N . GLY A 1 217 ? -10.898 5.185 12.068 1.00 85.25 217 GLY A N 1
ATOM 1717 C CA . GLY A 1 217 ? -11.258 4.263 13.153 1.00 85.25 217 GLY A CA 1
ATOM 1718 C C . GLY A 1 217 ? -11.672 4.945 14.459 1.00 85.25 217 GLY A C 1
ATOM 1719 O O . GLY A 1 217 ? -12.250 4.304 15.333 1.00 85.25 217 GLY A O 1
ATOM 1720 N N . LEU A 1 218 ? -11.372 6.235 14.622 1.00 81.19 218 LEU A N 1
ATOM 1721 C CA . LEU A 1 218 ? -11.809 6.989 15.790 1.00 81.19 218 LEU A CA 1
ATOM 1722 C C . LEU A 1 218 ? -13.293 7.363 15.661 1.00 81.19 218 LEU A C 1
ATOM 1724 O O . LEU A 1 218 ? -13.748 7.705 14.568 1.00 81.19 218 LEU A O 1
ATOM 1728 N N . PRO A 1 219 ? -14.057 7.350 16.770 1.00 73.62 219 PRO A N 1
ATOM 1729 C CA . PRO A 1 219 ? -15.399 7.910 16.761 1.00 73.62 219 PRO A CA 1
ATOM 1730 C C . PRO A 1 219 ? -15.338 9.375 16.299 1.00 73.62 219 PRO A C 1
ATOM 1732 O O . PRO A 1 219 ? -14.364 10.070 16.620 1.00 73.62 219 PRO A O 1
ATOM 1735 N N . PRO A 1 220 ? -16.359 9.865 15.571 1.00 69.25 220 PRO A N 1
ATOM 1736 C CA . PRO A 1 220 ? -16.410 11.270 15.203 1.00 69.25 220 PRO A CA 1
ATOM 1737 C C . PRO A 1 220 ? -16.296 12.123 16.473 1.00 69.25 220 PRO A C 1
ATOM 1739 O O . PRO A 1 220 ? -16.821 11.729 17.524 1.00 69.25 220 PRO A O 1
ATOM 1742 N N . PRO A 1 221 ? -15.606 13.277 16.415 1.00 67.81 221 PRO A N 1
ATOM 1743 C CA . PRO A 1 221 ? -15.581 14.178 17.552 1.00 67.81 221 PRO A CA 1
ATOM 1744 C C . PRO A 1 221 ? -17.027 14.520 17.937 1.00 67.81 221 PRO A C 1
ATOM 1746 O O . PRO A 1 221 ? -17.877 14.647 17.047 1.00 67.81 221 PRO A O 1
ATOM 1749 N N . PRO A 1 222 ? -17.336 14.657 19.239 1.00 70.81 222 PRO A N 1
ATOM 1750 C CA . PRO A 1 222 ? -18.659 15.100 19.650 1.00 70.81 222 PRO A CA 1
ATOM 1751 C C . PRO A 1 222 ? -18.996 16.422 18.938 1.00 70.81 222 PRO A C 1
ATOM 1753 O O . PRO A 1 222 ? -18.089 17.231 18.700 1.00 70.81 222 PRO A O 1
ATOM 1756 N N . PRO A 1 223 ? -20.270 16.649 18.567 1.00 76.75 223 PRO A N 1
ATOM 1757 C CA . PRO A 1 223 ? -20.671 17.893 17.928 1.00 76.75 223 PRO A CA 1
ATOM 1758 C C . PRO A 1 223 ? -20.226 19.075 18.792 1.00 76.75 223 PRO A C 1
ATOM 1760 O O . PRO A 1 223 ? -20.358 19.044 20.018 1.00 76.75 223 PRO A O 1
ATOM 1763 N N . ARG A 1 224 ? -19.662 20.111 18.157 1.00 72.12 224 ARG A N 1
ATOM 1764 C CA . ARG A 1 224 ? -19.294 21.328 18.887 1.00 72.12 224 ARG A CA 1
ATOM 1765 C C . ARG A 1 224 ? -20.578 21.930 19.472 1.00 72.12 224 ARG A C 1
ATOM 1767 O O . ARG A 1 224 ? -21.576 21.982 18.750 1.00 72.12 224 ARG A O 1
ATOM 1774 N N . PRO A 1 225 ? -20.577 22.379 20.739 1.00 75.94 225 PRO A N 1
ATOM 1775 C CA . PRO A 1 225 ? -21.711 23.122 21.268 1.00 75.94 225 PRO A CA 1
ATOM 1776 C C . PRO A 1 225 ? -21.964 24.366 20.396 1.00 75.94 225 PRO A C 1
ATOM 1778 O O . PRO A 1 225 ? -21.008 24.902 19.823 1.00 75.94 225 PRO A O 1
ATOM 1781 N N . PRO A 1 226 ? -23.226 24.813 20.259 1.00 79.88 226 PRO A N 1
ATOM 1782 C CA . PRO A 1 226 ? -23.539 26.029 19.519 1.00 79.88 226 PRO A CA 1
ATOM 1783 C C . PRO A 1 226 ? -22.740 27.204 20.092 1.00 79.88 226 PRO A C 1
ATOM 1785 O O . PRO A 1 226 ? -22.622 27.353 21.309 1.00 79.88 226 PRO A O 1
ATOM 1788 N N . ILE A 1 227 ? -22.153 28.008 19.204 1.00 82.31 227 ILE A N 1
ATOM 1789 C CA . ILE A 1 227 ? -21.509 29.265 19.580 1.00 82.31 227 ILE A CA 1
ATOM 1790 C C . ILE A 1 227 ? -22.651 30.257 19.811 1.00 82.31 227 ILE A C 1
ATOM 1792 O O . ILE A 1 227 ? -23.276 30.689 18.843 1.00 82.31 227 ILE A O 1
ATOM 1796 N N . ASN A 1 228 ? -22.957 30.528 21.080 1.00 79.44 228 ASN A N 1
ATOM 1797 C CA . ASN A 1 228 ? -23.904 31.564 21.496 1.00 79.44 228 ASN A CA 1
ATOM 1798 C C . ASN A 1 228 ? -23.206 32.917 21.619 1.00 79.44 228 ASN A C 1
ATOM 1800 O O . ASN A 1 228 ? -22.049 32.926 22.104 1.00 79.44 228 ASN A O 1
#

pLDDT: mean 87.41, std 14.67, range [37.38, 98.38]

Organism: Perkinsus olseni (NCBI:txid32597)

Radius of gyration: 22.0 Å; chains: 1; bounding box: 45×61×74 Å

Secondary structure (DSSP, 8-state):
-HHHHHHHHHHHHHHHHTSPPHHHHHHHS-GGGS-EEEETTGGGGG----SHHHHHT----S-HHHHHHTT--EE--PPP--SS---------BTTTEE----TT--SB-TTS-BSSTTSTTHHHHHHHHHHHHHHHHHSPPPTTSEEEEE-S----HHHHHHHHHTT--HHHHHHHTTHHHHHHHHGGG-S--SEEEESSTTSSHHHHHHHHHHHHSPPPPPPPP--

InterPro domains:
  IPR017946 PLC-like phosphodiesterase, TIM beta/alpha-barrel domain superfamily [SSF51695] (28-73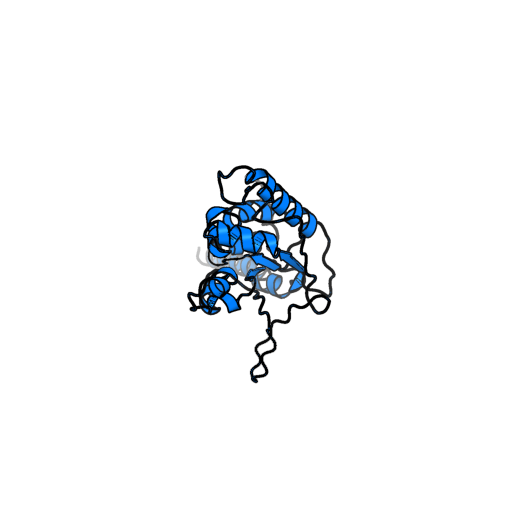)

Sequence (228 aa):
MRLSLVIVIAAILSLVSSYPSLTQKVREIPLNEWPMLRSHNAGTGYITRTELLWQASKNQEGNLTRQLECGVRGSNLERSTFDLSGSVFVVEGEGMCSDANWDRTIQCYGEDGQNCHDGSEGSEEIKKQLFDYIKTTASRKPRPDRLFTIQAHWQYDYTAILRMLGAGSDILKDTKLSGVNTDVIGLIPDLKYINFFQTNDACVDGERLFWALRRKGLPPPPPRPPIN

Foldseek 3Di:
DVVVVVVVVVVVVVVVVPPPPLVVVVVPQPLQQAFFEEEDQQVLLPQPDPDLVSQQPRQAHHHPVVLVVLRGPYYDHDDDPDPDDDDDDDDDDDPDAEHDDDDPVQAQADPVRHGCFPPTPCNVVSLVVLLVSLQVQLVDDDDPRHHYEREQAGDDDPVSSVSCVVVVHHRNRSCVRNVSLVVCLVVLLVRNGHNYYYYGHCNSCVNSSNVSSNVNSRDDDPDDPDDD